Protein AF-R4V7U6-F1 (afdb_monomer_lite)

pLDDT: mean 87.73, std 9.63, range [38.53, 98.19]

Radius of gyration: 45.79 Å; chains: 1; bounding box: 95×52×102 Å

Organism: NCBI:txid1260251

Structure (mmCIF, N/CA/C/O backbone):
data_AF-R4V7U6-F1
#
_entry.id   AF-R4V7U6-F1
#
loop_
_atom_site.group_PDB
_atom_site.id
_atom_site.type_symbol
_atom_site.label_atom_id
_atom_site.label_alt_id
_atom_site.label_comp_id
_atom_site.label_asym_id
_atom_site.label_entity_id
_atom_site.label_seq_id
_atom_site.pdbx_PDB_ins_code
_atom_site.Cartn_x
_atom_site.Cartn_y
_atom_site.Cartn_z
_atom_site.occupancy
_atom_site.B_iso_or_equiv
_atom_site.auth_seq_id
_atom_site.auth_comp_id
_atom_site.auth_asym_id
_atom_site.auth_atom_id
_atom_site.pdbx_PDB_model_num
ATOM 1 N N . MET A 1 1 ? 54.634 -7.581 -26.991 1.00 46.41 1 MET A N 1
ATOM 2 C CA . MET A 1 1 ? 53.873 -6.708 -27.916 1.00 46.41 1 MET A CA 1
ATOM 3 C C . MET A 1 1 ? 53.697 -7.444 -29.233 1.00 46.41 1 MET A C 1
ATOM 5 O O . MET A 1 1 ? 54.697 -7.818 -29.828 1.00 46.41 1 MET A O 1
ATOM 9 N N . GLY A 1 2 ? 52.460 -7.732 -29.643 1.00 55.78 2 GLY A N 1
ATOM 10 C CA . GLY A 1 2 ? 52.192 -8.570 -30.816 1.00 55.78 2 GLY A CA 1
ATOM 11 C C . GLY A 1 2 ? 52.668 -7.940 -32.128 1.00 55.78 2 GLY A C 1
ATOM 12 O O . GLY A 1 2 ? 52.455 -6.754 -32.369 1.00 55.78 2 GLY A O 1
ATOM 13 N N . PHE A 1 3 ? 53.279 -8.756 -32.990 1.00 64.62 3 PHE A N 1
ATOM 14 C CA . PHE A 1 3 ? 53.710 -8.393 -34.347 1.00 64.62 3 PHE A CA 1
ATOM 15 C C . PHE A 1 3 ? 52.548 -7.883 -35.223 1.00 64.62 3 PHE A C 1
ATOM 17 O O . PHE A 1 3 ? 52.747 -7.090 -36.138 1.00 64.62 3 PHE A O 1
ATOM 24 N N . LEU A 1 4 ? 51.312 -8.268 -34.901 1.00 66.19 4 LEU A N 1
ATOM 25 C CA . LEU A 1 4 ? 50.083 -7.795 -35.531 1.00 66.19 4 LEU A CA 1
ATOM 26 C C . LEU A 1 4 ? 49.167 -7.212 -34.452 1.00 66.19 4 LEU A C 1
ATOM 28 O O . LEU A 1 4 ? 49.035 -7.798 -33.380 1.00 66.19 4 LEU A O 1
ATOM 32 N N . LYS A 1 5 ? 48.495 -6.089 -34.739 1.00 75.62 5 LYS A N 1
ATOM 33 C CA . LYS A 1 5 ? 47.536 -5.420 -33.829 1.00 75.62 5 LYS A CA 1
ATOM 34 C C . LYS A 1 5 ? 46.225 -6.199 -33.608 1.00 75.62 5 LYS A C 1
ATOM 36 O O . LYS A 1 5 ? 45.141 -5.620 -33.594 1.00 75.62 5 LYS A O 1
ATOM 41 N N . VAL A 1 6 ? 46.292 -7.518 -33.481 1.00 70.69 6 VAL A N 1
ATOM 42 C CA . VAL A 1 6 ? 45.154 -8.383 -33.153 1.00 70.69 6 VAL A CA 1
ATOM 43 C C . VAL A 1 6 ? 44.785 -8.148 -31.685 1.00 70.69 6 VAL A C 1
ATOM 45 O O . VAL A 1 6 ? 45.658 -8.149 -30.826 1.00 70.69 6 VAL A O 1
ATOM 48 N N . GLY A 1 7 ? 43.512 -7.874 -31.402 1.00 72.56 7 GLY A N 1
ATOM 49 C CA . GLY A 1 7 ? 43.015 -7.531 -30.064 1.00 72.56 7 GLY A CA 1
ATOM 50 C C . GLY A 1 7 ? 42.966 -6.029 -29.748 1.00 72.56 7 GLY A C 1
ATOM 51 O O . GLY A 1 7 ? 42.335 -5.646 -28.767 1.00 72.56 7 GLY A O 1
ATOM 52 N N . ASP A 1 8 ? 43.565 -5.158 -30.573 1.00 79.44 8 ASP A N 1
ATOM 53 C CA . ASP A 1 8 ? 43.492 -3.702 -30.374 1.00 79.44 8 ASP A CA 1
ATOM 54 C C . ASP A 1 8 ? 42.079 -3.175 -30.687 1.00 79.44 8 ASP A C 1
ATOM 56 O O . ASP A 1 8 ? 41.665 -3.072 -31.850 1.00 79.44 8 ASP A O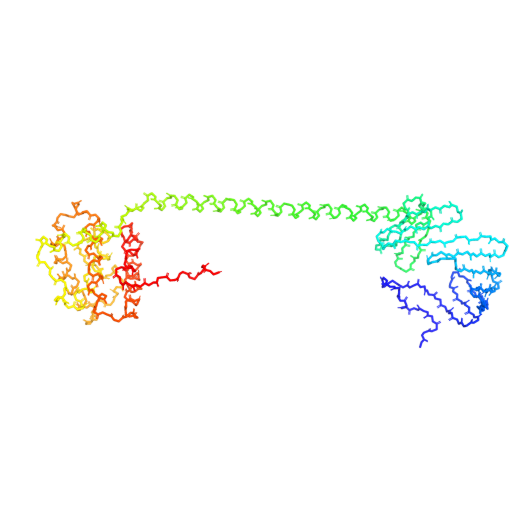 1
ATOM 60 N N . LYS A 1 9 ? 41.324 -2.859 -29.631 1.00 77.94 9 LYS A N 1
ATOM 61 C CA . LYS A 1 9 ? 39.940 -2.377 -29.694 1.00 77.94 9 LYS A CA 1
ATOM 62 C C . LYS A 1 9 ? 39.879 -0.845 -29.768 1.00 77.94 9 LYS A C 1
ATOM 64 O O . LYS A 1 9 ? 40.721 -0.135 -29.220 1.00 77.94 9 LYS A O 1
ATOM 69 N N . ASP A 1 10 ? 38.910 -0.312 -30.509 1.00 76.62 10 ASP A N 1
ATOM 70 C CA . ASP A 1 10 ? 38.567 1.113 -30.496 1.00 76.62 10 ASP A CA 1
ATOM 71 C C . ASP A 1 10 ? 37.854 1.503 -29.201 1.00 76.62 10 ASP A C 1
ATOM 73 O O . ASP A 1 10 ? 37.580 0.660 -28.350 1.00 76.62 10 ASP A O 1
ATOM 77 N N . ALA A 1 11 ? 37.589 2.802 -29.044 1.00 73.25 11 ALA A N 1
ATOM 78 C CA . ALA A 1 11 ? 36.856 3.335 -27.896 1.00 73.25 11 ALA A CA 1
ATOM 79 C C . ALA A 1 11 ? 35.465 2.688 -27.721 1.00 73.25 11 ALA A C 1
ATOM 81 O O . ALA A 1 11 ? 34.872 2.805 -26.659 1.00 73.25 11 ALA A O 1
ATOM 82 N N . ASP A 1 12 ? 34.975 1.981 -28.746 1.00 66.44 12 ASP A N 1
ATOM 83 C CA . ASP A 1 12 ? 33.694 1.279 -28.768 1.00 66.44 12 ASP A CA 1
ATOM 84 C C . ASP A 1 12 ? 33.858 -0.244 -28.602 1.00 66.44 12 ASP A C 1
ATOM 86 O O . ASP A 1 12 ? 32.939 -1.008 -28.899 1.00 66.44 12 ASP A O 1
ATOM 90 N N . GLY A 1 13 ? 35.043 -0.710 -28.193 1.00 70.69 13 GLY A N 1
ATOM 91 C CA . GLY A 1 13 ? 35.328 -2.123 -27.949 1.00 70.69 13 GLY A CA 1
ATOM 92 C C . GLY A 1 13 ? 35.495 -2.975 -29.214 1.00 70.69 13 GLY A C 1
ATOM 93 O O . GLY A 1 13 ? 35.602 -4.199 -29.112 1.00 70.69 13 GLY A O 1
ATOM 94 N N . ARG A 1 14 ? 35.541 -2.376 -30.413 1.00 74.75 14 ARG A N 1
ATOM 95 C CA . ARG A 1 14 ? 35.624 -3.101 -31.694 1.00 74.75 14 ARG A CA 1
ATOM 96 C C . ARG A 1 14 ? 37.067 -3.200 -32.171 1.00 74.75 14 ARG A C 1
ATOM 98 O O . ARG A 1 14 ? 37.792 -2.214 -32.181 1.00 74.75 14 ARG A O 1
ATOM 105 N N . GLN A 1 15 ? 37.466 -4.354 -32.700 1.00 81.88 15 GLN A N 1
ATOM 106 C CA . GLN A 1 15 ? 38.802 -4.570 -33.277 1.00 81.88 15 GLN A CA 1
ATOM 107 C C . GLN A 1 15 ? 39.149 -3.512 -34.342 1.00 81.88 15 GLN A C 1
ATOM 109 O O . GLN A 1 15 ? 38.558 -3.545 -35.419 1.00 81.88 15 GLN A O 1
ATOM 114 N N . LYS A 1 16 ? 40.092 -2.587 -34.104 1.00 74.38 16 LYS A N 1
ATOM 115 C CA . LYS A 1 16 ? 40.401 -1.441 -34.989 1.00 74.38 16 LYS A CA 1
ATOM 116 C C . LYS A 1 16 ? 40.718 -1.885 -36.415 1.00 74.38 16 LYS A C 1
ATOM 118 O O . LYS A 1 16 ? 39.918 -1.628 -37.320 1.00 74.38 16 LYS A O 1
ATOM 123 N N . ARG A 1 17 ? 41.884 -2.514 -36.605 1.00 72.19 17 ARG A N 1
ATOM 124 C CA . ARG A 1 17 ? 42.431 -3.064 -37.861 1.00 72.19 17 ARG A CA 1
ATOM 125 C C . ARG A 1 17 ? 43.496 -4.108 -37.526 1.00 72.19 17 ARG A C 1
ATOM 127 O O . ARG A 1 17 ? 44.184 -3.957 -36.524 1.00 72.19 17 ARG A O 1
ATOM 134 N N . ILE A 1 18 ? 43.653 -5.119 -38.375 1.00 78.00 18 ILE A N 1
ATOM 135 C CA . ILE A 1 18 ? 44.781 -6.056 -38.304 1.00 78.00 18 ILE A CA 1
ATOM 136 C C . ILE A 1 18 ? 45.875 -5.507 -39.225 1.00 78.00 18 ILE A C 1
ATOM 138 O O . ILE A 1 18 ? 45.775 -5.595 -40.449 1.00 78.00 18 ILE A O 1
ATOM 142 N N . GLU A 1 19 ? 46.872 -4.850 -38.639 1.00 79.94 19 GLU A N 1
ATOM 143 C CA . GLU A 1 19 ? 48.018 -4.280 -39.353 1.00 79.94 19 GLU A CA 1
ATOM 144 C C . GLU A 1 19 ? 49.276 -4.315 -38.479 1.00 79.94 19 GLU A C 1
ATOM 146 O O . GLU A 1 19 ? 49.182 -4.315 -37.248 1.00 79.94 19 GLU A O 1
ATOM 151 N N . HIS A 1 20 ? 50.439 -4.297 -39.127 1.00 80.88 20 HIS A N 1
ATOM 152 C CA . HIS A 1 20 ? 51.726 -3.997 -38.513 1.00 80.88 20 HIS A CA 1
ATOM 153 C C . HIS A 1 20 ? 52.112 -2.549 -38.854 1.00 80.88 20 HIS A C 1
ATOM 155 O O . HIS A 1 20 ? 52.060 -2.135 -40.015 1.00 80.88 20 HIS A O 1
ATOM 161 N N . SER A 1 21 ? 52.483 -1.747 -37.854 1.00 76.44 21 SER A N 1
ATOM 162 C CA . SER A 1 21 ? 52.895 -0.351 -38.059 1.00 76.44 21 SER A CA 1
ATOM 163 C C . SER A 1 21 ? 54.101 0.001 -37.189 1.00 76.44 21 SER A C 1
ATOM 165 O O . SER A 1 21 ? 53.960 0.082 -35.969 1.00 76.44 21 SER A O 1
ATOM 167 N N . GLY A 1 22 ? 55.247 0.251 -37.817 1.00 76.00 22 GLY A N 1
ATOM 168 C CA . GLY A 1 22 ? 56.460 0.795 -37.207 1.00 76.00 22 GLY A CA 1
ATOM 169 C C . GLY A 1 22 ? 56.684 2.275 -37.548 1.00 76.00 22 GLY A C 1
ATOM 170 O O . GLY A 1 22 ? 55.841 2.921 -38.174 1.00 76.00 22 GLY A O 1
ATOM 171 N N . ARG A 1 23 ? 57.841 2.821 -37.141 1.00 77.06 23 ARG A N 1
ATOM 172 C CA . ARG A 1 23 ? 58.206 4.240 -37.348 1.00 77.06 23 ARG A CA 1
ATOM 173 C C . ARG A 1 23 ? 58.286 4.621 -38.831 1.00 77.06 23 ARG A C 1
ATOM 175 O O . ARG A 1 23 ? 57.836 5.705 -39.189 1.00 77.06 23 ARG A O 1
ATOM 182 N N . TYR A 1 24 ? 58.798 3.715 -39.667 1.00 80.88 24 TYR A N 1
ATOM 183 C CA . TYR A 1 24 ? 59.002 3.951 -41.100 1.00 80.88 24 TYR A CA 1
ATOM 184 C C . TYR A 1 24 ? 58.322 2.934 -42.015 1.00 80.88 24 TYR A C 1
ATOM 186 O O . TYR A 1 24 ? 58.296 3.145 -43.220 1.00 80.88 24 TYR A O 1
ATOM 194 N N . LEU A 1 25 ? 57.741 1.862 -41.466 1.00 81.94 25 LEU A N 1
ATOM 195 C CA . LEU A 1 25 ? 57.144 0.768 -42.231 1.00 81.94 25 LEU A CA 1
ATOM 196 C C . LEU A 1 25 ? 55.708 0.518 -41.776 1.00 81.94 25 LEU A C 1
ATOM 198 O O . LEU A 1 25 ? 55.423 0.431 -40.583 1.00 81.94 25 LEU A O 1
ATOM 202 N N . ARG A 1 26 ? 54.794 0.367 -42.730 1.00 81.94 26 ARG A N 1
ATOM 203 C CA . ARG A 1 26 ? 53.425 -0.085 -42.477 1.00 81.94 26 ARG A CA 1
ATOM 204 C C . ARG A 1 26 ? 53.105 -1.245 -43.399 1.00 81.94 26 ARG A C 1
ATOM 206 O O . ARG A 1 26 ? 53.212 -1.087 -44.610 1.00 81.94 26 ARG A O 1
ATOM 213 N N . ALA A 1 27 ? 52.649 -2.350 -42.824 1.00 80.81 27 ALA A N 1
ATOM 214 C CA . ALA A 1 27 ? 52.179 -3.520 -43.550 1.00 80.81 27 ALA A CA 1
ATOM 215 C C . ALA A 1 27 ? 50.737 -3.847 -43.138 1.00 80.81 27 ALA A C 1
ATOM 217 O O . ALA A 1 27 ? 50.414 -3.927 -41.951 1.00 80.81 27 ALA A O 1
ATOM 218 N N . SER A 1 28 ? 49.838 -4.009 -44.108 1.00 76.00 28 SER A N 1
ATOM 219 C CA . SER A 1 28 ? 48.439 -4.361 -43.836 1.00 76.00 28 SER A CA 1
ATOM 220 C C . SER A 1 28 ? 47.851 -5.231 -44.940 1.00 76.00 28 SER A C 1
ATOM 222 O O . SER A 1 28 ? 48.181 -5.053 -46.109 1.00 76.00 28 SER A O 1
ATOM 224 N N . ARG A 1 29 ? 46.906 -6.110 -44.580 1.00 72.38 29 ARG A N 1
ATOM 225 C CA . ARG A 1 29 ? 46.239 -7.029 -45.521 1.00 72.38 29 ARG A CA 1
ATOM 226 C C . ARG A 1 29 ? 45.586 -6.317 -46.712 1.00 72.38 29 ARG A C 1
ATOM 228 O O . ARG A 1 29 ? 45.569 -6.855 -47.806 1.00 72.38 29 ARG A O 1
ATOM 235 N N . THR A 1 30 ? 45.037 -5.120 -46.504 1.00 70.19 30 THR A N 1
ATOM 236 C CA . THR A 1 30 ? 44.328 -4.366 -47.554 1.00 70.19 30 THR A CA 1
ATOM 237 C C . THR A 1 30 ? 45.177 -3.298 -48.241 1.00 70.19 30 THR A C 1
ATOM 239 O O . THR A 1 30 ? 44.752 -2.770 -49.258 1.00 70.19 30 THR A O 1
ATOM 242 N N . GLY A 1 31 ? 46.310 -2.896 -47.657 1.00 65.62 31 GLY A N 1
ATOM 243 C CA . GLY A 1 31 ? 47.114 -1.756 -48.126 1.00 65.62 31 GLY A CA 1
ATOM 244 C C . GLY A 1 31 ? 48.546 -2.100 -48.536 1.00 65.62 31 GLY A C 1
ATOM 245 O O . GLY A 1 31 ? 49.290 -1.190 -48.893 1.00 65.62 31 GLY A O 1
ATOM 246 N N . GLY A 1 32 ? 48.938 -3.375 -48.455 1.00 78.94 32 GLY A N 1
ATOM 247 C CA . GLY A 1 32 ? 50.292 -3.834 -48.763 1.00 78.94 32 GLY A CA 1
ATOM 248 C C . GLY A 1 32 ? 51.340 -3.324 -47.772 1.00 78.94 32 GLY A C 1
ATOM 249 O O . GLY A 1 32 ? 51.011 -2.938 -46.643 1.00 78.94 32 GLY A O 1
ATOM 250 N N . VAL A 1 33 ? 52.602 -3.340 -48.207 1.00 82.69 33 VAL A N 1
ATOM 251 C CA . VAL A 1 33 ? 53.757 -2.783 -47.489 1.00 82.69 33 VAL A CA 1
ATOM 252 C C . VAL A 1 33 ? 54.049 -1.385 -48.041 1.00 82.69 33 VAL A C 1
ATOM 254 O O . VAL A 1 33 ? 54.043 -1.175 -49.252 1.00 82.69 33 VAL A O 1
ATOM 257 N N . SER A 1 34 ? 54.264 -0.408 -47.162 1.00 83.38 34 SER A N 1
ATOM 258 C CA . SER A 1 34 ? 54.615 0.965 -47.545 1.00 83.38 34 SER A CA 1
ATOM 259 C C . SER A 1 34 ? 55.623 1.564 -46.576 1.00 83.38 34 SER A C 1
ATOM 261 O O . SER A 1 34 ? 55.540 1.315 -45.366 1.00 83.38 34 SER A O 1
ATOM 263 N N . LEU A 1 35 ? 56.528 2.393 -47.101 1.00 84.94 35 LEU A N 1
ATOM 264 C CA . LEU A 1 35 ? 57.406 3.213 -46.277 1.00 84.94 35 LEU A CA 1
ATOM 265 C C . LEU A 1 35 ? 56.765 4.579 -46.028 1.00 84.94 35 LEU A C 1
ATOM 267 O O . LEU A 1 35 ? 56.075 5.131 -46.891 1.00 84.94 35 LEU A O 1
ATOM 271 N N . ARG A 1 36 ? 56.958 5.119 -44.823 1.00 83.62 36 ARG A N 1
ATOM 272 C CA . ARG A 1 36 ? 56.385 6.399 -44.401 1.00 83.62 36 ARG A CA 1
ATOM 273 C C . ARG A 1 36 ? 57.402 7.226 -43.629 1.00 83.62 36 ARG A C 1
ATOM 275 O O . ARG A 1 36 ? 57.936 6.758 -42.635 1.00 83.62 36 ARG A O 1
ATOM 282 N N . ALA A 1 37 ? 57.551 8.490 -44.002 1.00 85.06 37 ALA A N 1
ATOM 283 C CA . ALA A 1 37 ? 58.235 9.499 -43.202 1.00 85.06 37 ALA A CA 1
ATOM 284 C C . ALA A 1 37 ? 57.247 10.611 -42.832 1.00 85.06 37 ALA A C 1
ATOM 286 O O . ALA A 1 37 ? 56.391 10.993 -43.634 1.00 85.06 37 ALA A O 1
ATOM 287 N N . GLN A 1 38 ? 57.326 11.116 -41.603 1.00 85.12 38 GLN A N 1
ATOM 288 C CA . GLN A 1 38 ? 56.501 12.229 -41.141 1.00 85.12 38 GLN A CA 1
ATOM 289 C C . GLN A 1 38 ? 57.360 13.210 -40.348 1.00 85.12 38 GLN A C 1
ATOM 291 O O . GLN A 1 38 ? 58.107 12.794 -39.467 1.00 85.12 38 GLN A O 1
ATOM 296 N N . THR A 1 39 ? 57.234 14.498 -40.651 1.00 85.88 39 THR A N 1
ATOM 297 C CA . THR A 1 39 ? 57.861 15.584 -39.895 1.00 85.88 39 THR A CA 1
ATOM 298 C C . THR A 1 39 ? 56.835 16.675 -39.606 1.00 85.88 39 THR A C 1
ATOM 300 O O . THR A 1 39 ? 55.858 16.850 -40.343 1.00 85.88 39 THR A O 1
ATOM 303 N N . ARG A 1 40 ? 57.022 17.383 -38.495 1.00 85.81 40 ARG A N 1
ATOM 304 C CA . ARG A 1 40 ? 56.146 18.465 -38.052 1.00 85.81 40 ARG A CA 1
ATOM 305 C C . ARG A 1 40 ? 57.000 19.691 -37.771 1.00 85.81 40 ARG A C 1
ATOM 307 O O . ARG A 1 40 ? 57.858 19.637 -36.901 1.00 85.81 40 ARG A O 1
ATOM 314 N N . ALA A 1 41 ? 56.726 20.785 -38.474 1.00 81.56 41 ALA A N 1
ATOM 315 C CA . ALA A 1 41 ? 57.439 22.050 -38.330 1.00 81.56 41 ALA A CA 1
ATOM 316 C C . ALA A 1 41 ? 56.438 23.211 -38.368 1.00 81.56 41 ALA A C 1
ATOM 318 O O . ALA A 1 41 ? 55.533 23.209 -39.200 1.00 81.56 41 ALA A O 1
ATOM 319 N N . ALA A 1 42 ? 56.567 24.171 -37.444 1.00 79.00 42 ALA A N 1
ATOM 320 C CA . ALA A 1 42 ? 55.784 25.416 -37.416 1.00 79.00 42 ALA A CA 1
ATOM 321 C C . ALA A 1 42 ? 54.257 25.240 -37.624 1.00 79.00 42 ALA A C 1
ATOM 323 O O . ALA A 1 42 ? 53.623 25.946 -38.399 1.00 79.00 42 ALA A O 1
ATOM 324 N N . GLY A 1 43 ? 53.643 24.242 -36.971 1.00 78.62 43 GLY A N 1
ATOM 325 C CA . GLY A 1 43 ? 52.197 23.973 -37.090 1.00 78.62 43 GLY A CA 1
ATOM 326 C C . GLY A 1 43 ? 51.764 23.221 -38.360 1.00 78.62 43 GLY A C 1
ATOM 327 O O . GLY A 1 43 ? 50.614 22.781 -38.446 1.00 78.62 43 GLY A O 1
ATOM 328 N N . ILE A 1 44 ? 52.687 22.977 -39.291 1.00 85.06 44 ILE A N 1
ATOM 329 C CA . ILE A 1 44 ? 52.480 22.235 -40.535 1.00 85.06 44 ILE A CA 1
ATOM 330 C C . ILE A 1 44 ? 53.015 20.805 -40.374 1.00 85.06 44 ILE A C 1
ATOM 332 O O . ILE A 1 44 ? 54.110 20.569 -39.865 1.00 85.06 44 ILE A O 1
ATOM 336 N N . ASN A 1 45 ? 52.226 19.821 -40.807 1.00 89.25 45 ASN A N 1
ATOM 337 C CA . ASN A 1 45 ? 52.627 18.417 -40.853 1.00 89.25 45 ASN A CA 1
ATOM 338 C C . ASN A 1 45 ? 52.919 18.016 -42.298 1.00 89.25 45 ASN A C 1
ATOM 340 O O . ASN A 1 45 ? 52.018 18.083 -43.141 1.00 89.25 45 ASN A O 1
ATOM 344 N N . LEU A 1 46 ? 54.136 17.544 -42.549 1.00 87.81 46 LEU A N 1
ATOM 345 C CA . LEU A 1 46 ? 54.573 16.990 -43.823 1.00 87.81 46 LEU A CA 1
ATOM 346 C C . LEU A 1 46 ? 54.686 15.469 -43.685 1.00 87.81 46 LEU A C 1
ATOM 348 O O . LEU A 1 46 ? 55.339 14.951 -42.782 1.00 87.81 46 LEU A O 1
ATOM 352 N N . THR A 1 47 ? 54.007 14.728 -44.552 1.00 85.81 47 THR A N 1
ATOM 353 C CA . THR A 1 47 ? 54.065 13.263 -44.596 1.00 85.81 47 THR A CA 1
ATOM 354 C C . THR A 1 47 ? 54.405 12.812 -46.005 1.00 85.81 47 THR A C 1
ATOM 356 O O . THR A 1 47 ? 53.695 13.176 -46.936 1.00 85.81 47 THR A O 1
ATOM 359 N N . GLY A 1 48 ? 55.433 11.981 -46.147 1.00 87.12 48 GLY A N 1
ATOM 360 C CA . GLY A 1 48 ? 55.748 11.251 -47.373 1.00 87.12 48 GLY A CA 1
ATOM 361 C C . GLY A 1 48 ? 55.428 9.767 -47.207 1.00 87.12 48 GLY A C 1
ATOM 362 O O . GLY A 1 48 ? 55.704 9.181 -46.158 1.00 87.12 48 GLY A O 1
ATOM 363 N N . ASN A 1 49 ? 54.815 9.156 -48.216 1.00 86.38 49 ASN A N 1
ATOM 364 C CA . ASN A 1 49 ? 54.563 7.719 -48.268 1.00 86.38 49 ASN A CA 1
ATOM 365 C C . ASN A 1 49 ? 54.815 7.189 -49.685 1.00 86.38 49 ASN A C 1
ATOM 367 O O . ASN A 1 49 ? 54.370 7.810 -50.647 1.00 86.38 49 ASN A O 1
ATOM 371 N N . THR A 1 50 ? 55.460 6.028 -49.810 1.00 82.00 50 THR A N 1
ATOM 372 C CA . THR A 1 50 ? 55.818 5.437 -51.116 1.00 82.00 50 THR A CA 1
ATOM 373 C C . THR A 1 50 ? 54.613 5.110 -52.000 1.00 82.00 50 THR A C 1
ATOM 375 O O . THR A 1 50 ? 54.710 5.208 -53.214 1.00 82.00 50 THR A O 1
ATOM 378 N N . ASN A 1 51 ? 53.459 4.787 -51.411 1.00 82.44 51 ASN A N 1
ATOM 379 C CA . ASN A 1 51 ? 52.256 4.373 -52.145 1.00 82.44 51 ASN A CA 1
ATOM 380 C C . ASN A 1 51 ? 51.240 5.516 -52.308 1.00 82.44 51 ASN A C 1
ATOM 382 O O . ASN A 1 51 ? 50.311 5.424 -53.107 1.00 82.44 51 ASN A O 1
ATOM 386 N N . HIS A 1 52 ? 51.353 6.578 -51.507 1.00 78.19 52 HIS A N 1
ATOM 387 C CA . HIS A 1 52 ? 50.350 7.648 -51.442 1.00 78.19 52 HIS A CA 1
ATOM 388 C C . HIS A 1 52 ? 50.911 9.058 -51.667 1.00 78.19 52 HIS A C 1
ATOM 390 O O . HIS A 1 52 ? 50.130 10.014 -51.665 1.00 78.19 52 HIS A O 1
ATOM 396 N N . GLY A 1 53 ? 52.221 9.192 -51.877 1.00 85.88 53 GLY A N 1
ATOM 397 C CA . GLY A 1 53 ? 52.910 10.444 -52.181 1.00 85.88 53 GLY A CA 1
ATOM 398 C C . GLY A 1 53 ? 53.078 11.376 -50.978 1.00 85.88 53 GLY A C 1
ATOM 399 O O . GLY A 1 53 ? 53.198 10.931 -49.832 1.00 85.88 53 GLY A O 1
ATOM 400 N N . VAL A 1 54 ? 53.108 12.683 -51.247 1.00 88.81 54 VAL A N 1
ATOM 401 C CA . VAL A 1 54 ? 53.409 13.739 -50.272 1.00 88.81 54 VAL A CA 1
ATOM 402 C C . VAL A 1 54 ? 52.133 14.465 -49.848 1.00 88.81 54 VAL A C 1
ATOM 404 O O . VAL A 1 54 ? 51.295 14.857 -50.664 1.00 88.81 54 VAL A O 1
ATOM 407 N N . ARG A 1 55 ? 51.985 14.674 -48.539 1.00 90.31 55 ARG A N 1
ATOM 408 C CA . ARG A 1 55 ? 50.886 15.420 -47.929 1.00 90.31 55 ARG A CA 1
ATOM 409 C C . ARG A 1 55 ? 51.409 16.496 -46.990 1.00 90.31 55 ARG A C 1
ATOM 411 O O . ARG A 1 55 ? 52.068 16.185 -46.004 1.00 90.31 55 ARG A O 1
ATOM 418 N N . VAL A 1 56 ? 51.000 17.731 -47.246 1.00 90.38 56 VAL A N 1
ATOM 419 C CA . VAL A 1 56 ? 51.186 18.894 -46.374 1.00 90.38 56 VAL A CA 1
ATOM 420 C C . VAL A 1 56 ? 49.856 19.190 -45.694 1.00 90.38 56 VAL A C 1
ATOM 422 O O . VAL A 1 56 ? 48.816 19.191 -46.351 1.00 90.38 56 VAL A O 1
ATOM 425 N N . SER A 1 57 ? 49.827 19.405 -44.380 1.00 91.19 57 SER A N 1
ATOM 426 C CA . SER A 1 57 ? 48.569 19.702 -43.689 1.00 91.19 57 SER A CA 1
ATOM 427 C C . SER A 1 57 ? 48.719 20.602 -42.472 1.00 91.19 57 SER A C 1
ATOM 429 O O . SER A 1 57 ? 49.619 20.404 -41.661 1.00 91.19 57 SER A O 1
ATOM 431 N N . THR A 1 58 ? 47.781 21.532 -42.309 1.00 91.44 58 THR A N 1
ATOM 432 C CA . THR A 1 58 ? 47.709 22.474 -41.187 1.00 91.44 58 THR A CA 1
ATOM 433 C C . THR A 1 58 ? 46.317 22.463 -40.552 1.00 91.44 58 THR A C 1
ATOM 435 O O . THR A 1 58 ? 45.311 22.158 -41.204 1.00 91.44 58 THR A O 1
ATOM 438 N N . ARG A 1 59 ? 46.246 22.743 -39.252 1.00 89.81 59 ARG A N 1
ATOM 439 C CA . ARG A 1 59 ? 44.983 22.853 -38.513 1.00 89.81 59 ARG A CA 1
ATOM 440 C C . ARG A 1 59 ? 44.577 24.326 -38.486 1.00 89.81 59 ARG A C 1
ATOM 442 O O . ARG A 1 59 ? 45.280 25.115 -37.875 1.00 89.81 59 ARG A O 1
ATOM 449 N N . LEU A 1 60 ? 43.450 24.669 -39.114 1.00 86.50 60 LEU A N 1
ATOM 450 C CA . LEU A 1 60 ? 42.935 26.047 -39.125 1.00 86.50 60 LEU A CA 1
ATOM 451 C C . LEU A 1 60 ? 42.141 26.385 -37.860 1.00 86.50 60 LEU A C 1
ATOM 453 O O . LEU A 1 60 ? 42.208 27.499 -37.365 1.00 86.50 60 LEU A O 1
ATOM 457 N N . ALA A 1 61 ? 41.386 25.420 -37.333 1.00 85.88 61 ALA A N 1
ATOM 458 C CA . ALA A 1 61 ? 40.575 25.590 -36.131 1.00 85.88 61 ALA A CA 1
ATOM 459 C C . ALA A 1 61 ? 40.410 24.251 -35.401 1.00 85.88 61 ALA A C 1
ATOM 461 O O . ALA A 1 61 ? 40.771 23.184 -35.920 1.00 85.88 61 ALA A O 1
ATOM 462 N N . LYS A 1 62 ? 39.830 24.272 -34.194 1.00 83.81 62 LYS A N 1
ATOM 463 C CA . LYS A 1 62 ? 39.488 23.042 -33.468 1.00 83.81 62 LYS A CA 1
ATOM 464 C C . LYS A 1 62 ? 38.588 22.175 -34.354 1.00 83.81 62 LYS A C 1
ATOM 466 O O . LYS A 1 62 ? 37.550 22.614 -34.836 1.00 83.81 62 LYS A O 1
ATOM 471 N N . ASN A 1 63 ? 39.032 20.943 -34.591 1.00 87.75 63 ASN A N 1
ATOM 472 C CA . ASN A 1 63 ? 38.383 19.958 -35.455 1.00 87.75 63 ASN A CA 1
ATOM 473 C C . ASN A 1 63 ? 38.257 20.310 -36.948 1.00 87.75 63 ASN A C 1
ATOM 475 O O . ASN A 1 63 ? 37.570 19.564 -37.642 1.00 87.75 63 ASN A O 1
ATOM 479 N N . THR A 1 64 ? 38.955 21.338 -37.457 1.00 90.94 64 THR A N 1
ATOM 480 C CA . THR A 1 64 ? 39.055 21.629 -38.900 1.00 90.94 64 THR A CA 1
ATOM 481 C C . THR A 1 64 ? 40.501 21.678 -39.379 1.00 90.94 64 THR A C 1
ATOM 483 O O . THR A 1 64 ? 41.366 22.342 -38.808 1.00 90.94 64 THR A O 1
ATOM 486 N N . GLN A 1 65 ? 40.762 20.943 -40.457 1.00 92.12 65 GLN A N 1
ATOM 487 C CA . GLN A 1 65 ? 42.070 20.778 -41.069 1.00 92.12 65 GLN A CA 1
ATOM 488 C C . GLN A 1 65 ? 42.000 21.096 -42.558 1.00 92.12 65 GLN A C 1
ATOM 490 O O . GLN A 1 65 ? 41.075 20.671 -43.258 1.00 92.12 65 GLN A O 1
ATOM 495 N N . VAL A 1 66 ? 43.044 21.763 -43.037 1.00 92.38 66 VAL A N 1
ATOM 496 C CA . VAL A 1 66 ? 43.323 21.945 -44.456 1.00 92.38 66 VAL A CA 1
ATOM 497 C C . VAL A 1 66 ? 44.595 21.192 -44.815 1.00 92.38 66 VAL A C 1
ATOM 499 O O . VAL A 1 66 ? 45.554 21.139 -44.044 1.00 92.38 66 VAL A O 1
ATOM 502 N N . ALA A 1 67 ? 44.590 20.538 -45.968 1.00 91.31 67 ALA A N 1
ATOM 503 C CA . ALA A 1 67 ? 45.737 19.807 -46.470 1.00 91.31 67 ALA A CA 1
ATOM 504 C C . ALA A 1 67 ? 45.856 19.922 -47.987 1.00 91.31 67 ALA A C 1
ATOM 506 O O . ALA A 1 67 ? 44.855 20.024 -48.687 1.00 91.31 67 ALA A O 1
ATOM 507 N N . PHE A 1 68 ? 47.082 19.808 -48.475 1.00 92.00 68 PHE A N 1
ATOM 508 C CA . PHE A 1 68 ? 47.394 19.529 -49.866 1.00 92.00 68 PHE A CA 1
ATOM 509 C C . PHE A 1 68 ? 48.036 18.149 -49.943 1.00 92.00 68 PHE A C 1
ATOM 511 O O . PHE A 1 68 ? 49.010 17.873 -49.246 1.00 92.00 68 PHE A O 1
ATOM 518 N N . GLN A 1 69 ? 47.466 17.254 -50.743 1.00 89.62 69 GLN A N 1
ATOM 519 C CA . GLN A 1 69 ? 47.997 15.908 -50.958 1.00 89.62 69 GLN A CA 1
ATOM 520 C C . GLN A 1 69 ? 48.196 15.698 -52.455 1.00 89.62 69 GLN A C 1
ATOM 522 O O . GLN A 1 69 ? 47.212 15.737 -53.190 1.00 89.62 69 GLN A O 1
ATOM 527 N N . ASN A 1 70 ? 49.442 15.500 -52.893 1.00 88.69 70 ASN A N 1
ATOM 528 C CA . ASN A 1 70 ? 49.816 15.374 -54.310 1.00 88.69 70 ASN A CA 1
ATOM 529 C C . ASN A 1 70 ? 49.156 16.458 -55.191 1.00 88.69 70 ASN A C 1
ATOM 531 O O . ASN A 1 70 ? 48.461 16.149 -56.153 1.00 88.69 70 ASN A O 1
ATOM 535 N N . GLY A 1 71 ? 49.258 17.729 -54.784 1.00 83.88 71 GLY A N 1
ATOM 536 C CA . GLY A 1 71 ? 48.648 18.868 -55.490 1.00 83.88 71 GLY A CA 1
ATOM 537 C C . GLY A 1 71 ? 47.143 19.080 -55.252 1.00 83.88 71 GLY A C 1
ATOM 538 O O . GLY A 1 71 ? 46.615 20.142 -55.569 1.00 83.88 71 GLY A O 1
ATOM 539 N N . ARG A 1 72 ? 46.422 18.138 -54.627 1.00 89.44 72 ARG A N 1
ATOM 540 C CA . ARG A 1 72 ? 44.978 18.274 -54.367 1.00 89.44 72 ARG A CA 1
ATOM 541 C C . ARG A 1 72 ? 44.680 18.953 -53.030 1.00 89.44 72 ARG A C 1
ATOM 543 O O . ARG A 1 72 ? 45.045 18.433 -51.977 1.00 89.44 72 ARG A O 1
ATOM 550 N N . PHE A 1 73 ? 43.892 20.031 -53.069 1.00 92.12 73 PHE A N 1
ATOM 551 C CA . PHE A 1 73 ? 43.329 20.681 -51.878 1.00 92.12 73 PHE A CA 1
ATOM 552 C C . PHE A 1 73 ? 42.274 19.812 -51.170 1.00 92.12 73 PHE A C 1
ATOM 554 O O . PHE A 1 73 ? 41.326 19.313 -51.791 1.00 92.12 73 PHE A O 1
ATOM 561 N N . VAL A 1 74 ? 42.402 19.683 -49.850 1.00 90.50 74 VAL A N 1
ATOM 562 C CA . VAL A 1 74 ? 41.532 18.904 -48.965 1.00 90.50 74 VAL A CA 1
ATOM 563 C C . VAL A 1 74 ? 41.137 19.745 -47.752 1.00 90.50 74 VAL A C 1
ATOM 565 O O . VAL A 1 74 ? 41.969 20.041 -46.901 1.00 90.50 74 VAL A O 1
ATOM 568 N N . LEU A 1 75 ? 39.842 20.040 -47.625 1.00 92.56 75 LEU A N 1
ATOM 569 C CA . LEU A 1 75 ? 39.230 20.598 -46.416 1.00 92.56 75 LEU A CA 1
ATOM 570 C C . LEU A 1 75 ? 38.467 19.496 -45.674 1.00 92.56 75 LEU A C 1
ATOM 572 O O . LEU A 1 75 ? 37.691 18.758 -46.295 1.00 92.56 75 LEU A O 1
ATOM 576 N N . ARG A 1 76 ? 38.673 19.380 -44.358 1.00 90.94 76 ARG A N 1
ATOM 577 C CA . ARG A 1 76 ? 37.966 18.421 -43.498 1.00 90.94 76 ARG A CA 1
ATOM 578 C C . ARG A 1 76 ? 37.657 19.032 -42.135 1.00 90.94 76 ARG A C 1
ATOM 580 O O . ARG A 1 76 ? 38.581 19.454 -41.451 1.00 90.94 76 ARG A O 1
ATOM 587 N N . GLY A 1 77 ? 36.397 18.960 -41.715 1.00 91.50 77 GLY A N 1
ATOM 588 C CA . GLY A 1 77 ? 35.972 19.289 -40.354 1.00 91.50 77 GLY A CA 1
ATOM 589 C C . GLY A 1 77 ? 35.035 18.237 -39.760 1.00 91.50 77 GLY A C 1
ATOM 590 O O . GLY A 1 77 ? 34.320 17.569 -40.511 1.00 91.50 77 GLY A O 1
ATOM 591 N N . ARG A 1 78 ? 35.044 18.045 -38.434 1.00 89.88 78 ARG A N 1
ATOM 592 C CA . ARG A 1 78 ? 34.127 17.113 -37.747 1.00 89.88 78 ARG A CA 1
ATOM 593 C C . ARG A 1 78 ? 33.661 17.664 -36.400 1.00 89.88 78 ARG A C 1
ATOM 595 O O . ARG A 1 78 ? 34.465 17.828 -35.492 1.00 89.88 78 ARG A O 1
ATOM 602 N N . TYR A 1 79 ? 32.362 17.881 -36.264 1.00 90.38 79 TYR A N 1
ATOM 603 C CA . TYR A 1 79 ? 31.740 18.555 -35.127 1.00 90.38 79 TYR A CA 1
ATOM 604 C C . TYR A 1 79 ? 30.564 17.737 -34.581 1.00 90.38 79 TYR A C 1
ATOM 606 O O . TYR A 1 79 ? 30.033 16.883 -35.291 1.00 90.38 79 TYR A O 1
ATOM 614 N N . GLY A 1 80 ? 30.149 18.004 -33.342 1.00 86.81 80 GLY A N 1
ATOM 615 C CA . GLY A 1 80 ? 28.969 17.386 -32.725 1.00 86.81 80 GLY A CA 1
ATOM 616 C C . GLY A 1 80 ? 29.247 16.154 -31.857 1.00 86.81 80 GLY A C 1
ATOM 617 O O . GLY A 1 80 ? 30.381 15.674 -31.757 1.00 86.81 80 GLY A O 1
ATOM 618 N N . SER A 1 81 ? 28.183 15.678 -31.210 1.00 82.56 81 SER A N 1
ATOM 619 C CA . SER A 1 81 ? 28.174 14.542 -30.283 1.00 82.56 81 SER A CA 1
ATOM 620 C C . SER A 1 81 ? 28.114 13.199 -31.021 1.00 82.56 81 SER A C 1
ATOM 622 O O . SER A 1 81 ? 27.996 13.135 -32.245 1.00 82.56 81 SER A O 1
ATOM 624 N N . ASP A 1 82 ? 28.217 12.085 -30.296 1.00 75.12 82 ASP A N 1
ATOM 625 C CA . ASP A 1 82 ? 28.175 10.754 -30.913 1.00 75.12 82 ASP A CA 1
ATOM 626 C C . ASP A 1 82 ? 26.814 10.396 -31.538 1.00 75.12 82 ASP A C 1
ATOM 628 O O . ASP A 1 82 ? 26.787 9.632 -32.507 1.00 75.12 82 ASP A O 1
ATOM 632 N N . ALA A 1 83 ? 25.717 11.000 -31.067 1.00 81.00 83 ALA A N 1
ATOM 633 C CA . ALA A 1 83 ? 24.377 10.807 -31.624 1.00 81.00 83 ALA A CA 1
ATOM 634 C C . ALA A 1 83 ? 24.215 11.454 -33.014 1.00 81.00 83 ALA A C 1
ATOM 636 O O . ALA A 1 83 ? 23.610 10.862 -33.913 1.00 81.00 83 ALA A O 1
ATOM 637 N N . ALA A 1 84 ? 24.809 12.634 -33.224 1.00 86.56 84 ALA A N 1
ATOM 638 C CA . ALA A 1 84 ? 24.775 13.349 -34.496 1.00 86.56 84 ALA A CA 1
ATOM 639 C C . ALA A 1 84 ? 26.074 14.137 -34.727 1.00 86.56 84 ALA A C 1
ATOM 641 O O . ALA A 1 84 ? 26.373 15.118 -34.044 1.00 86.56 84 ALA A O 1
ATOM 642 N N . LYS A 1 85 ? 26.840 13.719 -35.740 1.00 89.75 85 LYS A N 1
ATOM 643 C CA . LYS A 1 85 ? 28.088 14.367 -36.161 1.00 89.75 85 LYS A CA 1
ATOM 644 C C . LYS A 1 85 ? 27.913 15.120 -37.463 1.00 89.75 85 LYS A C 1
ATOM 646 O O . LYS A 1 85 ? 27.475 14.555 -38.464 1.00 89.75 85 LYS A O 1
ATOM 651 N N . ILE A 1 86 ? 28.374 16.361 -37.467 1.00 91.25 86 ILE A N 1
ATOM 652 C CA . ILE A 1 86 ? 28.434 17.238 -38.627 1.00 91.25 86 ILE A CA 1
ATOM 653 C C . ILE A 1 86 ? 29.833 17.124 -39.237 1.00 91.25 86 ILE A C 1
ATOM 655 O O . ILE A 1 86 ? 30.841 17.408 -38.593 1.00 91.25 86 ILE A O 1
ATOM 659 N N . ASN A 1 87 ? 29.911 16.682 -40.487 1.00 90.62 87 ASN A N 1
ATOM 660 C CA . ASN A 1 87 ? 31.157 16.492 -41.220 1.00 90.62 87 ASN A CA 1
ATOM 661 C C . ASN A 1 87 ? 31.254 17.533 -42.337 1.00 90.62 87 ASN A C 1
ATOM 663 O O . ASN A 1 87 ? 30.467 17.500 -43.285 1.00 90.62 87 ASN A O 1
ATOM 667 N N . LEU A 1 88 ? 32.248 18.410 -42.248 1.00 91.00 88 LEU A N 1
ATOM 668 C CA . LEU A 1 88 ? 32.575 19.415 -43.254 1.00 91.00 88 LEU A CA 1
ATOM 669 C C . LEU A 1 88 ? 33.605 18.855 -44.244 1.00 91.00 88 LEU A C 1
ATOM 671 O O . LEU A 1 88 ? 34.577 18.200 -43.857 1.00 91.00 88 LEU A O 1
ATOM 675 N N . SER A 1 89 ? 33.403 19.120 -45.532 1.00 88.50 89 SER A N 1
ATOM 676 C CA . SER A 1 89 ? 34.311 18.735 -46.614 1.00 88.50 89 SER A CA 1
ATOM 677 C C . SER A 1 89 ? 34.395 19.829 -47.680 1.00 88.50 89 SER A C 1
ATOM 679 O O . SER A 1 89 ? 33.538 20.705 -47.712 1.00 88.50 89 SER A O 1
ATOM 681 N N . LYS A 1 90 ? 35.367 19.742 -48.605 1.00 86.62 90 LYS A N 1
ATOM 682 C CA . LYS A 1 90 ? 35.474 20.656 -49.770 1.00 86.62 90 LYS A CA 1
ATOM 683 C C . LYS A 1 90 ? 34.141 20.826 -50.523 1.00 86.62 90 LYS A C 1
ATOM 685 O O . LYS A 1 90 ? 33.856 21.891 -51.037 1.00 86.62 90 LYS A O 1
ATOM 690 N N . THR A 1 91 ? 33.334 19.767 -50.575 1.00 84.25 91 THR A N 1
ATOM 691 C CA . THR A 1 91 ? 32.053 19.706 -51.300 1.00 84.25 91 THR A CA 1
ATOM 692 C C . THR A 1 91 ? 30.831 20.003 -50.416 1.00 84.25 91 THR A C 1
ATOM 694 O O . THR A 1 91 ? 29.741 19.535 -50.728 1.00 84.25 91 THR A O 1
ATOM 697 N N . GLY A 1 92 ? 31.015 20.618 -49.245 1.00 89.00 92 GLY A N 1
ATOM 698 C CA . GLY A 1 92 ? 29.933 20.942 -48.309 1.00 89.00 92 GLY A CA 1
ATOM 699 C C . GLY A 1 92 ? 29.852 20.052 -47.064 1.00 89.00 92 GLY A C 1
ATOM 700 O O . GLY A 1 92 ? 30.767 19.270 -46.759 1.00 89.00 92 GLY A O 1
ATOM 701 N N . VAL A 1 93 ? 28.739 20.200 -46.342 1.00 90.31 93 VAL A N 1
ATOM 702 C CA . VAL A 1 93 ? 28.476 19.646 -45.004 1.00 90.31 93 VAL A CA 1
ATOM 703 C C . VAL A 1 93 ? 27.570 18.411 -45.083 1.00 90.31 93 VAL A C 1
ATOM 705 O O . VAL A 1 93 ? 26.693 18.326 -45.934 1.00 90.31 93 VAL A O 1
ATOM 708 N N . THR A 1 94 ? 27.791 17.419 -44.214 1.00 90.62 94 THR A N 1
ATOM 709 C CA . THR A 1 94 ? 26.937 16.222 -44.102 1.00 90.62 94 THR A CA 1
ATOM 710 C C . THR A 1 94 ? 26.721 15.813 -42.652 1.00 90.62 94 THR A C 1
ATOM 712 O O . THR A 1 94 ? 27.646 15.921 -41.848 1.00 90.62 94 THR A O 1
ATOM 715 N N . VAL A 1 95 ? 25.550 15.268 -42.334 1.00 91.56 95 VAL A N 1
ATOM 716 C CA . VAL A 1 95 ? 25.218 14.783 -40.990 1.00 91.56 95 VAL A CA 1
ATOM 717 C C . VAL A 1 95 ? 25.281 13.260 -40.957 1.00 91.56 95 VAL A C 1
ATOM 719 O O . VAL A 1 95 ? 24.821 12.581 -41.875 1.00 91.56 95 VAL A O 1
ATOM 722 N N . SER A 1 96 ? 25.877 12.711 -39.904 1.00 89.81 96 SER A N 1
ATOM 723 C CA . SER A 1 96 ? 25.963 11.269 -39.691 1.00 89.81 96 SER A CA 1
ATOM 724 C C . SER A 1 96 ? 25.693 10.893 -38.245 1.00 89.81 96 SER A C 1
ATOM 726 O O . SER A 1 96 ? 26.265 11.515 -37.352 1.00 89.81 96 SER A O 1
ATOM 728 N N . SER A 1 97 ? 24.942 9.823 -38.034 1.00 90.31 97 SER A N 1
ATOM 729 C CA . SER A 1 97 ? 24.684 9.243 -36.716 1.00 90.31 97 SER A CA 1
ATOM 730 C C . SER A 1 97 ? 25.459 7.945 -36.532 1.00 90.31 97 SER A C 1
ATOM 732 O O . SER A 1 97 ? 25.707 7.198 -37.485 1.00 90.31 97 SER A O 1
ATOM 734 N N . LYS A 1 98 ? 25.896 7.691 -35.300 1.00 88.00 98 LYS A N 1
ATOM 735 C CA . LYS A 1 98 ? 26.615 6.471 -34.931 1.00 88.00 98 LYS A CA 1
ATOM 736 C C . LYS A 1 98 ? 25.622 5.406 -34.463 1.00 88.00 98 LYS A C 1
ATOM 738 O O . LYS A 1 98 ? 24.676 5.713 -33.752 1.00 88.00 98 LYS A O 1
ATOM 743 N N . THR A 1 99 ? 25.857 4.158 -34.851 1.00 87.94 99 THR A N 1
ATOM 744 C CA . THR A 1 99 ? 25.058 2.989 -34.457 1.00 87.94 99 THR A CA 1
ATOM 745 C C . THR A 1 99 ? 25.966 1.882 -33.913 1.00 87.94 99 THR A C 1
ATOM 747 O O . THR A 1 99 ? 27.197 1.918 -34.067 1.00 87.94 99 THR A O 1
ATOM 750 N N . ALA A 1 100 ? 25.370 0.842 -33.321 1.00 84.06 100 ALA A N 1
ATOM 751 C CA . ALA A 1 100 ? 26.104 -0.343 -32.868 1.00 84.06 100 ALA A CA 1
ATOM 752 C C . ALA A 1 100 ? 26.833 -1.072 -34.017 1.00 84.06 100 ALA A C 1
ATOM 754 O O . ALA A 1 100 ? 27.886 -1.666 -33.801 1.00 84.06 100 ALA A O 1
ATOM 755 N N . LEU A 1 101 ? 26.344 -0.950 -35.255 1.00 85.50 101 LEU A N 1
ATOM 756 C CA . LEU A 1 101 ? 26.997 -1.526 -36.432 1.00 85.50 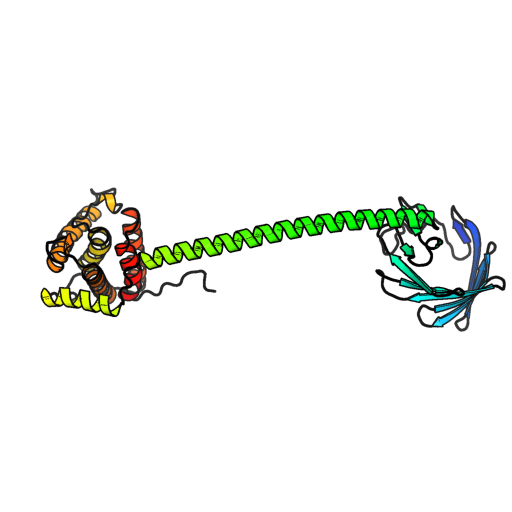101 LEU A CA 1
ATOM 757 C C . LEU A 1 101 ? 28.005 -0.581 -37.099 1.00 85.50 101 LEU A C 1
ATOM 759 O O . LEU A 1 101 ? 28.824 -1.034 -37.889 1.00 85.50 101 LEU A O 1
ATOM 763 N N . GLY A 1 102 ? 28.002 0.730 -36.833 1.00 87.44 102 GLY A N 1
ATOM 764 C CA . GLY A 1 102 ? 28.897 1.657 -37.539 1.00 87.44 102 GLY A CA 1
ATOM 765 C C . GLY A 1 102 ? 28.423 3.106 -37.547 1.00 87.44 102 GLY A C 1
ATOM 766 O O . GLY A 1 102 ? 28.151 3.676 -36.498 1.00 87.44 102 GLY A O 1
ATOM 767 N N . SER A 1 103 ? 28.389 3.723 -38.727 1.00 88.69 103 SER A N 1
ATOM 768 C CA . SER A 1 103 ? 27.932 5.103 -38.905 1.00 88.69 103 SER A CA 1
ATOM 769 C C . SER A 1 103 ? 27.055 5.233 -40.142 1.00 88.69 103 SER A C 1
ATOM 771 O O . SER A 1 103 ? 27.484 4.867 -41.241 1.00 88.69 103 SER A O 1
ATOM 773 N N . PHE A 1 104 ? 25.883 5.830 -39.980 1.00 91.06 104 PHE A N 1
ATOM 774 C CA . PHE A 1 104 ? 24.963 6.136 -41.064 1.00 91.06 104 PHE A CA 1
ATOM 775 C C . PHE A 1 104 ? 25.036 7.624 -41.407 1.00 91.06 104 PHE A C 1
ATOM 777 O O . PHE A 1 104 ? 24.953 8.465 -40.516 1.00 91.06 104 PHE A O 1
ATOM 784 N N . ASN A 1 105 ? 25.247 7.967 -42.679 1.00 90.12 105 ASN A N 1
ATOM 785 C CA . ASN A 1 105 ? 25.226 9.351 -43.147 1.00 90.12 105 ASN A CA 1
ATOM 786 C C . ASN A 1 105 ? 23.878 9.646 -43.807 1.00 90.12 105 ASN A C 1
ATOM 788 O O . ASN A 1 105 ? 23.562 9.055 -44.837 1.00 90.12 105 ASN A O 1
ATOM 792 N N . TRP A 1 106 ? 23.131 10.578 -43.220 1.00 87.94 106 TRP A N 1
ATOM 793 C CA . TRP A 1 106 ? 21.769 10.918 -43.626 1.00 87.94 106 TRP A CA 1
ATOM 794 C C . TRP A 1 106 ? 21.704 11.605 -44.994 1.00 87.94 106 TRP A C 1
ATOM 796 O O . TRP A 1 106 ? 20.724 11.455 -45.707 1.00 87.94 106 TRP A O 1
ATOM 806 N N . ILE A 1 107 ? 22.760 12.333 -45.379 1.00 87.12 107 ILE A N 1
ATOM 807 C CA . ILE A 1 107 ? 22.774 13.156 -46.603 1.00 87.12 107 ILE A CA 1
ATOM 808 C C . ILE A 1 107 ? 23.516 12.455 -47.748 1.00 87.12 107 ILE A C 1
ATOM 810 O O . ILE A 1 107 ? 23.155 12.586 -48.912 1.00 87.12 107 ILE A O 1
ATOM 814 N N . LYS A 1 108 ? 24.585 11.709 -47.448 1.00 87.31 108 LYS A N 1
ATOM 815 C CA . LYS A 1 108 ? 25.392 10.986 -48.446 1.00 87.31 108 LYS A CA 1
ATOM 816 C C . LYS A 1 108 ? 25.508 9.509 -48.059 1.00 87.31 108 LYS A C 1
ATOM 818 O O . LYS A 1 108 ? 26.524 9.139 -47.462 1.00 87.31 108 LYS A O 1
ATOM 823 N N . PRO A 1 109 ? 24.547 8.649 -48.452 1.00 85.12 109 PRO A N 1
ATOM 824 C CA . PRO A 1 109 ? 24.538 7.223 -48.107 1.00 85.12 109 PRO A CA 1
ATOM 825 C C . PRO A 1 109 ? 25.827 6.485 -48.499 1.00 85.12 109 PRO A C 1
ATOM 827 O O . PRO A 1 109 ? 26.316 5.636 -47.759 1.00 85.12 109 PRO A O 1
ATOM 830 N N . GLY A 1 110 ? 26.467 6.878 -49.606 1.00 86.69 110 GLY A N 1
ATOM 831 C CA . GLY A 1 110 ? 27.769 6.348 -50.029 1.00 86.69 110 GLY A CA 1
ATOM 832 C C . GLY A 1 110 ? 28.939 6.630 -49.066 1.00 86.69 110 GLY A C 1
ATOM 833 O O . GLY A 1 110 ? 30.022 6.076 -49.233 1.00 86.69 110 GLY A O 1
ATOM 834 N N . ARG A 1 111 ? 28.755 7.472 -48.039 1.00 84.81 111 ARG A N 1
ATOM 835 C CA . ARG A 1 111 ? 29.738 7.720 -46.966 1.00 84.81 111 ARG A CA 1
ATOM 836 C C . ARG A 1 111 ? 29.427 6.954 -45.674 1.00 84.81 111 ARG A C 1
ATOM 838 O O . ARG A 1 111 ? 30.140 7.133 -44.686 1.00 84.81 111 ARG A O 1
ATOM 845 N N . SER A 1 112 ? 28.400 6.107 -45.670 1.00 89.50 112 SER A N 1
ATOM 846 C CA . SER A 1 112 ? 28.065 5.239 -44.539 1.00 89.50 112 SER A CA 1
ATOM 847 C C . SER A 1 112 ? 29.073 4.098 -44.382 1.00 89.50 112 SER A C 1
ATOM 849 O O . SER A 1 112 ? 29.770 3.703 -45.325 1.00 89.50 112 SER A O 1
ATOM 851 N N . SER A 1 113 ? 29.166 3.562 -43.166 1.00 88.12 113 SER A N 1
ATOM 852 C CA . SER A 1 113 ? 29.994 2.400 -42.863 1.00 88.12 113 SER A CA 1
ATOM 853 C C . SER A 1 113 ? 29.296 1.455 -41.894 1.00 88.12 113 SER A C 1
ATOM 855 O O . SER A 1 113 ? 28.598 1.887 -40.976 1.00 88.12 113 SER A O 1
ATOM 857 N N . ALA A 1 114 ? 29.497 0.163 -42.109 1.00 88.94 114 ALA A N 1
ATOM 858 C CA . ALA A 1 114 ? 29.003 -0.909 -41.265 1.00 88.94 114 ALA A CA 1
ATOM 859 C C . ALA A 1 114 ? 30.168 -1.855 -40.980 1.00 88.94 114 ALA A C 1
ATOM 861 O O . ALA A 1 114 ? 31.038 -2.061 -41.827 1.00 88.94 114 ALA A O 1
ATOM 862 N N . LYS A 1 115 ? 30.227 -2.391 -39.771 1.00 85.62 115 LYS A N 1
ATOM 863 C CA . LYS A 1 115 ? 31.270 -3.298 -39.326 1.00 85.62 115 LYS A CA 1
ATOM 864 C C . LYS A 1 115 ? 30.605 -4.507 -38.702 1.00 85.62 115 LYS A C 1
ATOM 866 O O . LYS A 1 115 ? 29.885 -4.373 -37.720 1.00 85.62 115 LYS A O 1
ATOM 871 N N . PHE A 1 116 ? 30.869 -5.667 -39.278 1.00 80.62 116 PHE A N 1
ATOM 872 C CA . PHE A 1 116 ? 30.317 -6.934 -38.831 1.00 80.62 116 PHE A CA 1
ATOM 873 C C . PHE A 1 116 ? 31.437 -7.972 -38.841 1.00 80.62 116 PHE A C 1
ATOM 875 O O . PHE A 1 116 ? 32.216 -8.011 -39.792 1.00 80.62 116 PHE A O 1
ATOM 882 N N . ALA A 1 117 ? 31.582 -8.734 -37.753 1.00 76.00 117 ALA A N 1
ATOM 883 C CA . ALA A 1 117 ? 32.618 -9.765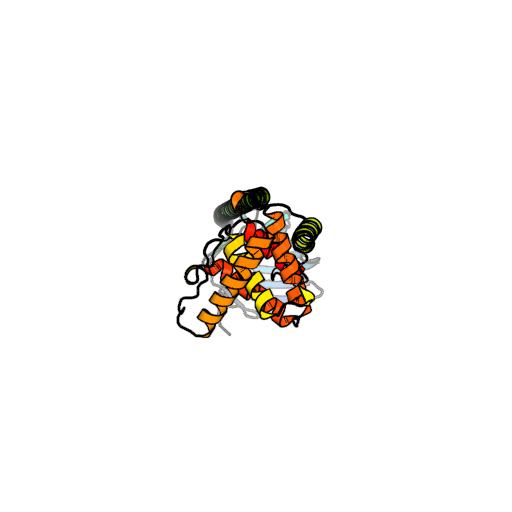 -37.602 1.00 76.00 117 ALA A CA 1
ATOM 884 C C . ALA A 1 117 ? 34.051 -9.307 -37.988 1.00 76.00 117 ALA A C 1
ATOM 886 O O . ALA A 1 117 ? 34.810 -10.026 -38.628 1.00 76.00 117 ALA A O 1
ATOM 887 N N . GLY A 1 118 ? 34.428 -8.065 -37.652 1.00 70.00 118 GLY A N 1
ATOM 888 C CA . GLY A 1 118 ? 35.752 -7.504 -37.970 1.00 70.00 118 GLY A CA 1
ATOM 889 C C . GLY A 1 118 ? 35.922 -6.975 -39.403 1.00 70.00 118 GLY A C 1
ATOM 890 O O . GLY A 1 118 ? 36.885 -6.251 -39.666 1.00 70.00 118 GLY A O 1
ATOM 891 N N . VAL A 1 119 ? 34.969 -7.228 -40.306 1.00 77.19 119 VAL A N 1
ATOM 892 C CA . VAL A 1 119 ? 34.968 -6.711 -41.682 1.00 77.19 119 VAL A CA 1
ATOM 893 C C . VAL A 1 119 ? 34.274 -5.351 -41.725 1.00 77.19 119 VAL A C 1
ATOM 895 O O . VAL A 1 119 ? 33.136 -5.203 -41.283 1.00 77.19 119 VAL A O 1
ATOM 898 N N . GLN A 1 120 ? 34.962 -4.334 -42.255 1.00 83.69 120 GLN A N 1
ATOM 899 C CA . GLN A 1 120 ? 34.394 -2.997 -42.443 1.00 83.69 120 GLN A CA 1
ATOM 900 C C . GLN A 1 120 ? 33.870 -2.832 -43.876 1.00 83.69 120 GLN A C 1
ATOM 902 O O . GLN A 1 120 ? 34.653 -2.635 -44.803 1.00 83.69 120 GLN A O 1
ATOM 907 N N . LEU A 1 121 ? 32.549 -2.816 -44.034 1.00 85.75 121 LEU A N 1
ATOM 908 C CA . LEU A 1 121 ? 31.861 -2.448 -45.268 1.00 85.75 121 LEU A CA 1
ATOM 909 C C . LEU A 1 121 ? 31.655 -0.928 -45.328 1.00 85.75 121 LEU A C 1
ATOM 911 O O . LEU A 1 121 ? 31.400 -0.263 -44.317 1.00 85.75 121 LEU A O 1
ATOM 915 N N . ARG A 1 122 ? 31.783 -0.354 -46.524 1.00 86.38 122 ARG A N 1
ATOM 916 C CA . ARG A 1 122 ? 31.607 1.083 -46.788 1.00 86.38 122 ARG A CA 1
ATOM 917 C C . ARG A 1 122 ? 30.800 1.285 -48.063 1.00 86.38 122 ARG A C 1
ATOM 919 O O . ARG A 1 122 ? 30.761 0.398 -48.910 1.00 86.38 122 ARG A O 1
ATOM 926 N N . GLY A 1 123 ? 30.196 2.458 -48.208 1.00 89.19 123 GLY A N 1
ATOM 927 C CA . GLY A 1 123 ? 29.431 2.797 -49.408 1.00 89.19 123 GLY A CA 1
ATOM 928 C C . GLY A 1 123 ? 27.939 2.518 -49.267 1.00 89.19 123 GLY A C 1
ATOM 929 O O . GLY A 1 123 ? 27.431 2.309 -48.167 1.00 89.19 123 GLY A O 1
ATOM 930 N N . HIS A 1 124 ? 27.238 2.492 -50.400 1.00 88.06 124 HIS A N 1
ATOM 931 C CA . HIS A 1 124 ? 25.780 2.340 -50.442 1.00 88.06 124 HIS A CA 1
ATOM 932 C C . HIS A 1 124 ? 25.293 1.035 -49.797 1.00 88.06 124 HIS A C 1
ATOM 934 O O . HIS A 1 124 ? 24.332 1.064 -49.037 1.00 88.06 124 HIS A O 1
ATOM 940 N N . LYS A 1 125 ? 26.018 -0.081 -49.970 1.00 87.38 125 LYS A N 1
ATOM 941 C CA . LYS A 1 125 ? 25.693 -1.358 -49.305 1.00 87.38 125 LYS A CA 1
ATOM 942 C C . LYS A 1 125 ? 25.697 -1.244 -47.774 1.00 87.38 125 LYS A C 1
ATOM 944 O O . LYS A 1 125 ? 24.851 -1.825 -47.104 1.00 87.38 125 LYS A O 1
ATOM 949 N N . ALA A 1 126 ? 26.617 -0.457 -47.210 1.00 89.31 126 ALA A N 1
ATOM 950 C CA . ALA A 1 126 ? 26.650 -0.210 -45.771 1.00 89.31 126 ALA A CA 1
ATOM 951 C C . ALA A 1 126 ? 25.477 0.663 -45.305 1.00 89.31 126 ALA A C 1
ATOM 953 O O . ALA A 1 126 ? 24.999 0.477 -44.191 1.00 89.31 126 ALA A O 1
ATOM 954 N N . ALA A 1 127 ? 25.004 1.594 -46.138 1.00 88.62 127 ALA A N 1
ATOM 955 C CA . ALA A 1 127 ? 23.811 2.378 -45.833 1.00 88.62 127 ALA A CA 1
ATOM 956 C C . ALA A 1 127 ? 22.562 1.490 -45.750 1.00 88.62 127 ALA A C 1
ATOM 958 O O . ALA A 1 127 ? 21.812 1.617 -44.789 1.00 88.62 127 ALA A O 1
ATOM 959 N N . THR A 1 128 ? 22.388 0.549 -46.684 1.00 89.31 128 THR A N 1
ATOM 960 C CA . THR A 1 128 ? 21.263 -0.401 -46.666 1.00 89.31 128 THR A CA 1
ATOM 961 C C . THR A 1 128 ? 21.262 -1.256 -45.399 1.00 89.31 128 THR A C 1
ATOM 963 O O . THR A 1 128 ? 20.246 -1.337 -44.719 1.00 89.31 128 THR A O 1
ATOM 966 N N . ILE A 1 129 ? 22.415 -1.820 -45.018 1.00 89.69 129 ILE A N 1
ATOM 967 C CA . ILE A 1 129 ? 22.545 -2.619 -43.785 1.00 89.69 129 ILE A CA 1
ATOM 968 C C . ILE A 1 129 ? 22.181 -1.789 -42.545 1.00 89.69 129 ILE A C 1
ATOM 970 O O . ILE A 1 129 ? 21.476 -2.262 -41.658 1.00 89.69 129 ILE A O 1
ATOM 974 N N . GLN A 1 130 ? 22.645 -0.539 -42.482 1.00 90.38 130 GLN A N 1
ATOM 975 C CA . GLN A 1 130 ? 22.341 0.358 -41.367 1.00 90.38 130 GLN A CA 1
ATOM 976 C C . GLN A 1 130 ? 20.860 0.744 -41.312 1.00 90.38 130 GLN A C 1
ATOM 978 O O . GLN A 1 130 ? 20.303 0.807 -40.224 1.00 90.38 130 GLN A O 1
ATOM 983 N N . MET A 1 131 ? 20.218 0.967 -42.461 1.00 89.44 131 MET A N 1
ATOM 984 C CA . MET A 1 131 ? 18.781 1.247 -42.536 1.00 89.44 131 MET A CA 1
ATOM 985 C C . MET A 1 131 ? 17.954 0.077 -42.007 1.00 89.44 131 MET A C 1
ATOM 987 O O . MET A 1 131 ? 17.082 0.286 -41.169 1.00 89.44 131 MET A O 1
ATOM 991 N N . VAL A 1 132 ? 18.272 -1.151 -42.429 1.00 91.81 132 VAL A N 1
ATOM 992 C CA . VAL A 1 132 ? 17.613 -2.363 -41.917 1.00 91.81 132 VAL A CA 1
ATOM 993 C C . VAL A 1 132 ? 17.805 -2.479 -40.404 1.00 91.81 132 VAL A C 1
ATOM 995 O O . VAL A 1 132 ? 16.844 -2.694 -39.672 1.00 91.81 132 VAL A O 1
ATOM 998 N N . TYR A 1 133 ? 19.025 -2.259 -39.908 1.00 90.69 133 TYR A N 1
ATOM 999 C CA . TYR A 1 133 ? 19.306 -2.282 -38.472 1.00 90.69 133 TYR A CA 1
ATOM 1000 C C . TYR A 1 133 ? 18.511 -1.228 -37.687 1.00 90.69 133 TYR A C 1
ATOM 1002 O O . TYR A 1 133 ? 17.954 -1.534 -36.632 1.00 90.69 133 TYR A O 1
ATOM 1010 N N . LEU A 1 134 ? 18.448 0.008 -38.189 1.00 91.44 134 LEU A N 1
ATOM 1011 C CA . LEU A 1 134 ? 17.676 1.081 -37.564 1.00 91.44 134 LEU A CA 1
ATOM 1012 C C . LEU A 1 134 ? 16.181 0.750 -37.546 1.00 91.44 134 LEU A C 1
ATOM 1014 O O . LEU A 1 134 ? 15.553 0.926 -36.507 1.00 91.44 134 LEU A O 1
ATOM 1018 N N . ALA A 1 135 ? 15.639 0.210 -38.641 1.00 93.56 135 ALA A N 1
ATOM 1019 C CA . ALA A 1 135 ? 14.243 -0.213 -38.717 1.00 93.56 135 ALA A CA 1
ATOM 1020 C C . ALA A 1 135 ? 13.925 -1.312 -37.691 1.00 93.56 135 ALA A C 1
ATOM 1022 O O . ALA A 1 135 ? 12.988 -1.169 -36.910 1.00 93.56 135 ALA A O 1
ATOM 1023 N N . LEU A 1 136 ? 14.749 -2.363 -37.611 1.00 94.56 136 LEU A N 1
ATOM 1024 C CA . LEU A 1 136 ? 14.574 -3.439 -36.626 1.00 94.56 136 LEU A CA 1
ATOM 1025 C C . LEU A 1 136 ? 14.676 -2.926 -35.185 1.00 94.56 136 LEU A C 1
ATOM 1027 O O . LEU A 1 136 ? 13.885 -3.311 -34.326 1.00 94.56 136 LEU A O 1
ATOM 1031 N N . THR A 1 137 ? 15.625 -2.026 -34.919 1.00 92.75 137 THR A N 1
ATOM 1032 C CA . THR A 1 137 ? 15.792 -1.420 -33.591 1.00 92.75 137 THR A CA 1
ATOM 1033 C C . THR A 1 137 ? 14.587 -0.551 -33.224 1.00 92.75 137 THR A C 1
ATOM 1035 O O . THR A 1 137 ? 14.141 -0.583 -32.079 1.00 92.75 137 THR A O 1
ATOM 1038 N N . ALA A 1 138 ? 14.039 0.198 -34.184 1.00 93.81 138 ALA A N 1
ATOM 1039 C CA . ALA A 1 138 ? 12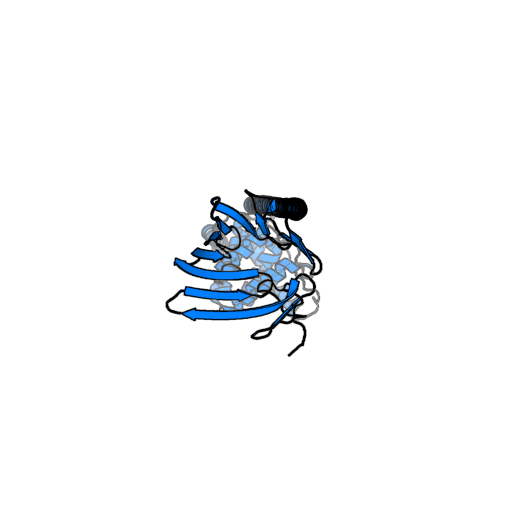.848 1.014 -33.986 1.00 93.81 138 ALA A CA 1
ATOM 1040 C C . ALA A 1 138 ? 11.610 0.153 -33.700 1.00 93.81 138 ALA A C 1
ATOM 1042 O O . ALA A 1 138 ? 10.887 0.446 -32.753 1.00 93.81 138 ALA A O 1
ATOM 1043 N N . VAL A 1 139 ? 11.408 -0.943 -34.442 1.00 96.50 139 VAL A N 1
ATOM 1044 C CA . VAL A 1 139 ? 10.316 -1.901 -34.189 1.00 96.50 139 VAL A CA 1
ATOM 1045 C C . VAL A 1 139 ? 10.441 -2.510 -32.794 1.00 96.50 139 VAL A C 1
ATOM 1047 O O . VAL A 1 139 ? 9.490 -2.473 -32.017 1.00 96.50 139 VAL A O 1
ATOM 1050 N N . ALA A 1 140 ? 11.627 -3.002 -32.426 1.00 95.50 140 ALA A N 1
ATOM 1051 C CA . ALA A 1 140 ? 11.861 -3.560 -31.096 1.00 95.50 140 ALA A CA 1
ATOM 1052 C C . ALA A 1 140 ? 11.649 -2.519 -29.980 1.00 95.50 140 ALA A C 1
ATOM 1054 O O . ALA A 1 140 ? 11.086 -2.832 -28.931 1.00 95.50 140 ALA A O 1
ATOM 1055 N N . GLY A 1 141 ? 12.079 -1.273 -30.204 1.00 96.06 141 GLY A N 1
ATOM 1056 C CA . GLY A 1 141 ? 11.838 -0.155 -29.293 1.00 96.06 141 GLY A CA 1
ATOM 1057 C C . GLY A 1 141 ? 10.350 0.162 -29.138 1.00 96.06 141 GLY A C 1
ATOM 1058 O O . GLY A 1 141 ? 9.874 0.296 -28.013 1.00 96.06 141 GLY A O 1
ATOM 1059 N N . GLY A 1 142 ? 9.610 0.204 -30.248 1.00 96.44 142 GLY A N 1
ATOM 1060 C CA . GLY A 1 142 ? 8.164 0.418 -30.267 1.00 96.44 142 GLY A CA 1
ATOM 1061 C C . GLY A 1 142 ? 7.406 -0.670 -29.508 1.00 96.44 142 GLY A C 1
ATOM 1062 O O . GLY A 1 142 ? 6.604 -0.354 -28.635 1.00 96.44 142 GLY A O 1
ATOM 1063 N N . LEU A 1 143 ? 7.730 -1.946 -29.746 1.00 97.00 143 LEU A N 1
ATOM 1064 C CA . LEU A 1 143 ? 7.135 -3.072 -29.016 1.00 97.00 143 LEU A CA 1
ATOM 1065 C C . LEU A 1 143 ? 7.380 -2.978 -27.503 1.00 97.00 143 LEU A C 1
ATOM 1067 O O . LEU A 1 143 ? 6.469 -3.206 -26.712 1.00 97.00 143 LEU A O 1
ATOM 1071 N N . ARG A 1 144 ? 8.591 -2.587 -27.082 1.00 96.62 144 ARG A N 1
ATOM 1072 C CA . ARG A 1 144 ? 8.902 -2.380 -25.656 1.00 96.62 144 ARG A CA 1
ATOM 1073 C C . ARG A 1 144 ? 8.103 -1.233 -25.041 1.00 96.62 144 ARG A C 1
ATOM 1075 O O . ARG A 1 144 ? 7.689 -1.344 -23.890 1.00 96.62 144 ARG A O 1
ATOM 1082 N N . LEU A 1 145 ? 7.910 -0.139 -25.777 1.00 96.69 145 LEU A N 1
ATOM 1083 C CA . LEU A 1 145 ? 7.098 0.988 -25.315 1.00 96.69 145 LEU A CA 1
ATOM 1084 C C . LEU A 1 145 ? 5.627 0.590 -25.171 1.00 96.69 145 LEU A C 1
ATOM 1086 O O . LEU A 1 145 ? 5.030 0.902 -24.146 1.00 96.69 145 LEU A O 1
ATOM 1090 N N . LEU A 1 146 ? 5.077 -0.159 -26.130 1.00 97.00 146 LEU A N 1
ATOM 1091 C CA . LEU A 1 146 ? 3.708 -0.678 -26.054 1.00 97.00 146 LEU A CA 1
ATOM 1092 C C . LEU A 1 146 ? 3.518 -1.617 -24.858 1.00 97.00 146 LEU A C 1
ATOM 1094 O O . LEU A 1 146 ? 2.561 -1.461 -24.100 1.00 97.00 146 LEU A O 1
ATOM 1098 N N . ALA A 1 147 ? 4.454 -2.544 -24.638 1.00 96.31 147 ALA A N 1
ATOM 1099 C CA . ALA A 1 147 ? 4.408 -3.445 -23.489 1.00 96.31 147 ALA A CA 1
ATOM 1100 C C . ALA A 1 147 ? 4.423 -2.668 -22.161 1.00 96.31 147 ALA A C 1
ATOM 1102 O O . ALA A 1 147 ? 3.589 -2.912 -21.292 1.00 96.31 147 ALA A O 1
ATOM 1103 N N . ARG A 1 148 ? 5.318 -1.679 -22.019 1.00 95.88 148 ARG A N 1
ATOM 1104 C CA . ARG A 1 148 ? 5.364 -0.819 -20.824 1.00 95.88 148 ARG A CA 1
ATOM 1105 C C . ARG A 1 148 ? 4.093 0.002 -20.635 1.00 95.88 148 ARG A C 1
ATOM 1107 O O . ARG A 1 148 ? 3.605 0.081 -19.515 1.00 95.88 148 ARG A O 1
ATOM 1114 N N . GLY A 1 149 ? 3.559 0.582 -21.709 1.00 96.81 149 GLY A N 1
ATOM 1115 C CA . GLY A 1 149 ? 2.304 1.330 -21.660 1.00 96.81 149 GLY A CA 1
ATOM 1116 C C . GLY A 1 149 ? 1.139 0.459 -21.191 1.00 96.81 149 GLY A C 1
ATOM 1117 O O . GLY A 1 149 ? 0.354 0.885 -20.353 1.00 96.81 149 GLY A O 1
ATOM 1118 N N . THR A 1 150 ? 1.089 -0.793 -21.651 1.00 96.19 150 THR A N 1
ATOM 1119 C CA . THR A 1 150 ? 0.061 -1.760 -21.238 1.00 96.19 150 THR A CA 1
ATOM 1120 C C . THR A 1 150 ? 0.158 -2.077 -19.747 1.00 96.19 150 THR A C 1
ATOM 1122 O O . THR A 1 150 ? -0.843 -1.995 -19.043 1.00 96.19 150 THR A O 1
ATOM 1125 N N . VAL A 1 151 ? 1.361 -2.376 -19.241 1.00 96.56 151 VAL A N 1
ATOM 1126 C CA . VAL A 1 151 ? 1.579 -2.641 -17.806 1.00 96.56 151 VAL A CA 1
ATOM 1127 C C . VAL A 1 151 ? 1.179 -1.435 -16.957 1.00 96.56 151 VAL A C 1
ATOM 1129 O O . VAL A 1 151 ? 0.474 -1.595 -15.967 1.00 96.56 151 VAL A O 1
ATOM 1132 N N . MET A 1 152 ? 1.575 -0.228 -17.369 1.00 95.88 152 MET A N 1
ATOM 1133 C CA . MET A 1 152 ? 1.218 1.004 -16.664 1.00 95.88 152 MET A CA 1
ATOM 1134 C C . MET A 1 152 ? -0.300 1.231 -16.632 1.00 95.88 152 MET A C 1
ATOM 1136 O O . MET A 1 152 ? -0.832 1.659 -15.613 1.00 95.88 152 MET A O 1
ATOM 1140 N N . MET A 1 153 ? -1.003 0.926 -17.725 1.00 96.56 153 MET A N 1
ATOM 1141 C CA . MET A 1 153 ? -2.458 1.063 -17.794 1.00 96.56 153 MET A CA 1
ATOM 1142 C C . MET A 1 153 ? -3.172 0.053 -16.888 1.00 96.56 153 MET A C 1
ATOM 1144 O O . MET A 1 153 ? -4.110 0.425 -16.188 1.00 96.56 153 MET A O 1
ATOM 1148 N N . VAL A 1 154 ? -2.711 -1.202 -16.865 1.00 97.00 154 VAL A N 1
ATOM 1149 C CA . VAL A 1 154 ? -3.262 -2.251 -15.992 1.00 97.00 154 VAL A CA 1
ATOM 1150 C C . VAL A 1 154 ? -3.047 -1.909 -14.518 1.00 97.00 154 VAL A C 1
ATOM 1152 O O . VAL A 1 154 ? -3.992 -1.984 -13.740 1.00 97.00 154 VAL A O 1
ATOM 1155 N N . ASP A 1 155 ? -1.841 -1.482 -14.139 1.00 93.88 155 ASP A N 1
ATOM 1156 C CA . ASP A 1 155 ? -1.534 -1.065 -12.764 1.00 93.88 155 ASP A CA 1
ATOM 1157 C C . ASP A 1 155 ? -2.363 0.164 -12.352 1.00 93.88 155 ASP A C 1
ATOM 1159 O O . ASP A 1 155 ? -2.968 0.191 -11.281 1.00 93.88 155 ASP A O 1
ATOM 1163 N N . GLY A 1 156 ? -2.486 1.156 -13.240 1.00 95.38 156 GLY A N 1
ATOM 1164 C CA . GLY A 1 156 ? -3.349 2.316 -13.015 1.00 95.38 156 GLY A CA 1
ATOM 1165 C C . GLY A 1 156 ? -4.813 1.931 -12.791 1.00 95.38 156 GLY A C 1
ATOM 1166 O O . GLY A 1 156 ? -5.444 2.428 -11.857 1.00 95.38 156 GLY A O 1
ATOM 1167 N N . LEU A 1 157 ? -5.342 1.006 -13.598 1.00 96.62 157 LEU A N 1
ATOM 1168 C CA . LEU A 1 157 ? -6.708 0.510 -13.445 1.00 96.62 157 LEU A CA 1
ATOM 1169 C C . LEU A 1 157 ? -6.887 -0.255 -12.129 1.00 96.62 157 LEU A C 1
ATOM 1171 O O . LEU A 1 157 ? -7.850 0.005 -11.414 1.00 96.62 157 LEU A O 1
ATOM 1175 N N . ALA A 1 158 ? -5.945 -1.134 -11.777 1.00 94.00 158 ALA A N 1
ATOM 1176 C CA . ALA A 1 158 ? -5.980 -1.894 -10.530 1.00 94.00 158 ALA A CA 1
ATOM 1177 C C . ALA A 1 158 ? -6.015 -0.971 -9.301 1.00 94.00 158 ALA A C 1
ATOM 1179 O O . ALA A 1 158 ? -6.835 -1.158 -8.399 1.00 94.00 158 ALA A O 1
ATOM 1180 N N . ARG A 1 159 ? -5.189 0.083 -9.293 1.00 93.00 159 ARG A N 1
ATOM 1181 C CA . ARG A 1 159 ? -5.176 1.091 -8.220 1.00 93.00 159 ARG A CA 1
ATOM 1182 C C . ARG A 1 159 ? -6.488 1.862 -8.132 1.00 93.00 159 ARG A C 1
ATOM 1184 O O . ARG A 1 159 ? -6.995 2.058 -7.033 1.00 93.00 159 ARG A O 1
ATOM 1191 N N . LEU A 1 160 ? -7.061 2.263 -9.269 1.00 94.25 160 LEU A N 1
ATOM 1192 C CA . LEU A 1 160 ? -8.363 2.937 -9.302 1.00 94.25 160 LEU A CA 1
ATOM 1193 C C . LEU A 1 160 ? -9.481 2.034 -8.777 1.00 94.25 160 LEU A C 1
ATOM 1195 O O . LEU A 1 160 ? -10.302 2.481 -7.978 1.00 94.25 160 LEU A O 1
ATOM 1199 N N . THR A 1 161 ? -9.496 0.760 -9.177 1.00 91.69 161 THR A N 1
ATOM 1200 C CA . THR A 1 161 ? -10.472 -0.207 -8.661 1.00 91.69 161 THR A CA 1
ATOM 1201 C C . THR A 1 161 ? -10.291 -0.451 -7.167 1.00 91.69 161 THR A C 1
ATOM 1203 O O . THR A 1 161 ? -11.277 -0.448 -6.437 1.00 91.69 161 THR A O 1
ATOM 1206 N N . GLY A 1 162 ? -9.049 -0.587 -6.690 1.00 90.81 162 GLY A N 1
ATOM 1207 C CA . GLY A 1 162 ? -8.749 -0.763 -5.269 1.00 90.81 162 GLY A CA 1
ATOM 1208 C C . GLY A 1 162 ? -9.189 0.439 -4.435 1.00 90.81 162 GLY A C 1
ATOM 1209 O O . GLY A 1 162 ? -9.861 0.268 -3.423 1.00 90.81 162 GLY A O 1
ATOM 1210 N N . TRP A 1 163 ? -8.903 1.656 -4.903 1.00 93.19 163 TRP A N 1
ATOM 1211 C CA . TRP A 1 163 ? -9.378 2.887 -4.269 1.00 93.19 163 TRP A CA 1
ATOM 1212 C C . TRP A 1 163 ? -10.910 2.962 -4.224 1.00 93.19 163 TRP A C 1
ATOM 1214 O O . TRP A 1 163 ? -11.483 3.285 -3.184 1.00 93.19 163 TRP A O 1
ATOM 1224 N N . GLY A 1 164 ? -11.585 2.621 -5.327 1.00 89.75 164 GLY A N 1
ATOM 1225 C CA . GLY A 1 164 ? -13.047 2.608 -5.391 1.00 89.75 164 GLY A CA 1
ATOM 1226 C C . GLY A 1 164 ? -13.671 1.606 -4.418 1.00 89.75 164 GLY A C 1
ATOM 1227 O O . GLY A 1 164 ? -14.611 1.948 -3.704 1.00 89.75 164 GLY A O 1
ATOM 1228 N N . LEU A 1 165 ? -13.119 0.392 -4.344 1.00 91.19 165 LEU A N 1
ATOM 1229 C CA . LEU A 1 165 ? -13.564 -0.636 -3.401 1.00 91.19 165 LEU A CA 1
ATOM 1230 C C . LEU A 1 165 ? -13.337 -0.210 -1.948 1.00 91.19 165 LEU A C 1
ATOM 1232 O O . LEU A 1 165 ? -14.261 -0.309 -1.146 1.00 91.19 165 LEU A O 1
ATOM 1236 N N . ALA A 1 166 ? -12.160 0.331 -1.623 1.00 86.19 166 ALA A N 1
ATOM 1237 C CA . ALA A 1 166 ? -11.863 0.833 -0.282 1.00 86.19 166 ALA A CA 1
ATOM 1238 C C . ALA A 1 166 ? -12.840 1.940 0.144 1.00 86.19 166 ALA A C 1
ATOM 1240 O O . ALA A 1 166 ? -13.314 1.953 1.276 1.00 86.19 166 ALA A O 1
ATOM 1241 N N . ARG A 1 167 ? -13.207 2.837 -0.780 1.00 85.00 167 ARG A N 1
ATOM 1242 C CA . ARG A 1 167 ? -14.180 3.906 -0.519 1.00 85.00 167 ARG A CA 1
ATOM 1243 C C . ARG A 1 167 ? -15.586 3.369 -0.251 1.00 85.00 167 ARG A C 1
ATOM 1245 O O . ARG A 1 167 ? -16.292 3.904 0.599 1.00 85.00 167 ARG A O 1
ATOM 1252 N N . ILE A 1 168 ? -15.999 2.334 -0.983 1.00 82.25 168 ILE A N 1
ATOM 1253 C CA . ILE A 1 168 ? -17.288 1.667 -0.762 1.00 82.25 168 ILE A CA 1
ATOM 1254 C C . ILE A 1 168 ? -17.294 0.981 0.602 1.00 82.25 168 ILE A C 1
ATOM 1256 O O . ILE A 1 168 ? -18.295 1.067 1.308 1.00 82.25 168 ILE A O 1
ATOM 1260 N N . GLU A 1 169 ? -16.194 0.331 0.976 1.00 81.69 169 GLU A N 1
ATOM 1261 C CA . GLU A 1 169 ? -16.089 -0.352 2.262 1.00 81.69 169 GLU A CA 1
ATOM 1262 C C . GLU A 1 169 ? -16.111 0.635 3.431 1.00 81.69 169 GLU A C 1
ATOM 1264 O O . GLU A 1 169 ? -16.901 0.459 4.352 1.00 81.69 169 GLU A O 1
ATOM 1269 N N . GLN A 1 170 ? -15.370 1.744 3.338 1.00 76.25 170 GLN A N 1
ATOM 1270 C CA . GLN A 1 170 ? -15.468 2.847 4.301 1.00 76.25 170 GLN A CA 1
ATOM 1271 C C . GLN A 1 170 ? -16.906 3.364 4.416 1.00 76.25 170 GLN A C 1
ATOM 1273 O O . GLN A 1 170 ? -17.447 3.456 5.508 1.00 76.25 170 GLN A O 1
ATOM 1278 N N . ALA A 1 171 ? -17.581 3.607 3.288 1.00 74.50 171 ALA A N 1
ATOM 1279 C CA . ALA A 1 171 ? -18.966 4.070 3.308 1.00 74.50 171 ALA A CA 1
ATOM 1280 C C . ALA A 1 171 ? -19.946 3.037 3.901 1.00 74.50 171 ALA A C 1
ATOM 1282 O O . ALA A 1 171 ? -21.006 3.413 4.401 1.00 74.50 171 ALA A O 1
ATOM 1283 N N . ARG A 1 172 ? -19.637 1.735 3.828 1.00 75.69 172 ARG A N 1
ATOM 1284 C CA . ARG A 1 172 ? -20.408 0.688 4.513 1.00 75.69 172 ARG A CA 1
ATOM 1285 C C . ARG A 1 172 ? -20.150 0.718 6.011 1.00 75.69 172 ARG A C 1
ATOM 1287 O O . ARG A 1 172 ? -21.119 0.679 6.759 1.00 75.69 172 ARG A O 1
ATOM 1294 N N . GLN A 1 173 ? -18.893 0.841 6.429 1.00 73.19 173 GLN A N 1
ATOM 1295 C CA . GLN A 1 173 ? -18.525 0.981 7.838 1.00 73.19 173 GLN A CA 1
ATOM 1296 C C . GLN A 1 173 ? -19.186 2.221 8.457 1.00 73.19 173 GLN A C 1
ATOM 1298 O O . GLN A 1 173 ? -19.845 2.109 9.485 1.00 73.19 173 GLN A O 1
ATOM 1303 N N . ASP A 1 174 ? -19.145 3.365 7.773 1.00 68.00 174 ASP A N 1
ATOM 1304 C CA . ASP A 1 174 ? -19.757 4.618 8.235 1.00 68.00 174 ASP A CA 1
ATOM 1305 C C . ASP A 1 174 ? -21.284 4.523 8.389 1.00 68.00 174 ASP A C 1
ATOM 1307 O O . ASP A 1 174 ? -21.865 5.167 9.260 1.00 68.00 174 ASP A O 1
ATOM 1311 N N . ARG A 1 175 ? -21.956 3.715 7.556 1.00 68.94 175 ARG A N 1
ATOM 1312 C CA . ARG A 1 175 ? -23.409 3.471 7.663 1.00 68.94 175 ARG A CA 1
ATOM 1313 C C . ARG A 1 175 ? -23.788 2.563 8.825 1.00 68.94 175 ARG A C 1
ATOM 1315 O O . ARG A 1 175 ? -24.958 2.515 9.192 1.00 68.94 175 ARG A O 1
ATOM 1322 N N . VAL A 1 176 ? -22.825 1.802 9.322 1.00 71.81 176 VAL A N 1
ATOM 1323 C CA . VAL A 1 176 ? -23.014 0.796 10.361 1.00 71.81 176 VAL A CA 1
ATOM 1324 C C . VAL A 1 176 ? -22.622 1.355 11.736 1.00 71.81 176 VAL A C 1
ATOM 1326 O O . VAL A 1 176 ? -23.152 0.886 12.737 1.00 71.81 176 VAL A O 1
ATOM 1329 N N . ARG A 1 177 ? -21.776 2.393 11.790 1.00 75.50 177 ARG A N 1
ATOM 1330 C CA . ARG A 1 177 ? -21.393 3.095 13.024 1.00 75.50 177 ARG A CA 1
ATOM 1331 C C . ARG A 1 177 ? -22.576 3.789 13.698 1.00 75.50 177 ARG A C 1
ATOM 1333 O O . ARG A 1 177 ? -23.419 4.403 13.042 1.00 75.50 177 ARG A O 1
ATOM 1340 N N . LEU A 1 178 ? -22.602 3.739 15.029 1.00 78.19 178 LEU A N 1
ATOM 1341 C CA . LEU A 1 178 ? -23.633 4.392 15.843 1.00 78.19 178 LEU A CA 1
ATOM 1342 C C . LEU A 1 178 ? -23.420 5.916 15.927 1.00 78.19 178 LEU A C 1
ATOM 1344 O O . LEU A 1 178 ? -24.349 6.635 16.286 1.00 78.19 178 LEU A O 1
ATOM 1348 N N . ASN A 1 179 ? -22.232 6.413 15.546 1.00 80.12 179 ASN A N 1
ATOM 1349 C CA . ASN A 1 179 ? -21.862 7.838 15.521 1.00 80.12 179 ASN A CA 1
ATOM 1350 C C . ASN A 1 179 ? -22.113 8.562 16.857 1.00 80.12 179 ASN A C 1
ATOM 1352 O O . ASN A 1 179 ? -22.518 9.725 16.884 1.00 80.12 179 ASN A O 1
ATOM 1356 N N . LEU A 1 180 ? -21.863 7.872 17.971 1.00 85.06 180 LEU A N 1
ATOM 1357 C CA . LEU A 1 180 ? -22.082 8.412 19.310 1.00 85.06 180 LEU A CA 1
ATOM 1358 C C . LEU A 1 180 ? -20.890 9.267 19.746 1.00 85.06 180 LEU A C 1
ATOM 1360 O O . LEU A 1 180 ? -19.736 8.838 19.707 1.00 85.06 180 LEU A O 1
ATOM 1364 N N . GLY A 1 181 ? -21.163 10.495 20.185 1.00 88.75 181 GLY A N 1
ATOM 1365 C CA . GLY A 1 181 ? -20.127 11.378 20.718 1.00 88.75 181 GLY A CA 1
ATOM 1366 C C . GLY A 1 181 ? -19.666 10.937 22.111 1.00 88.75 181 GLY A C 1
ATOM 1367 O O . GLY A 1 181 ? -20.480 10.523 22.935 1.00 88.75 181 GLY A O 1
ATOM 1368 N N . THR A 1 182 ? -18.377 11.102 22.430 1.00 90.75 182 THR A N 1
ATOM 1369 C CA . THR A 1 182 ? -17.821 10.770 23.762 1.00 90.75 182 THR A CA 1
ATOM 1370 C C . THR A 1 182 ? -18.602 11.434 24.909 1.00 90.75 182 THR A C 1
ATOM 1372 O O . THR A 1 182 ? -18.847 10.810 25.939 1.00 90.75 182 THR A O 1
ATOM 1375 N N . ASP A 1 183 ? -19.051 12.680 24.728 1.00 92.50 183 ASP A N 1
ATOM 1376 C CA . ASP A 1 183 ? -19.827 13.411 25.742 1.00 92.50 183 ASP A CA 1
ATOM 1377 C C . ASP A 1 183 ? -21.249 12.868 25.924 1.00 92.50 183 ASP A C 1
ATOM 1379 O O . ASP A 1 183 ? -21.835 12.978 27.001 1.00 92.50 183 ASP A O 1
ATOM 1383 N N . GLU A 1 184 ? -21.841 12.309 24.871 1.00 93.94 184 GLU A N 1
ATOM 1384 C CA . GLU A 1 184 ? -23.140 11.642 24.948 1.00 93.94 184 GLU A CA 1
ATOM 1385 C C . GLU A 1 184 ? -23.015 10.325 25.710 1.00 93.94 184 GLU A C 1
ATOM 1387 O O . GLU A 1 184 ? -23.756 10.099 26.664 1.00 93.94 184 GLU A O 1
ATOM 1392 N N . ILE A 1 185 ? -22.005 9.526 25.362 1.00 94.88 185 ILE A N 1
ATOM 1393 C CA . ILE A 1 185 ? -21.660 8.267 26.027 1.00 94.88 185 ILE A CA 1
ATOM 1394 C C . ILE A 1 185 ? -21.441 8.492 27.525 1.00 94.88 185 ILE A C 1
ATOM 1396 O O . ILE A 1 185 ? -22.066 7.839 28.361 1.00 94.88 185 ILE A O 1
ATOM 1400 N N . LYS A 1 186 ? -20.590 9.464 27.878 1.00 94.69 186 LYS A N 1
ATOM 1401 C CA . LYS A 1 186 ? -20.274 9.785 29.274 1.00 94.69 186 LYS A CA 1
ATOM 1402 C C . LYS A 1 186 ? -21.516 10.214 30.055 1.00 94.69 186 LYS A C 1
ATOM 1404 O O . LYS A 1 186 ? -21.698 9.784 31.193 1.00 94.69 186 LYS A O 1
ATOM 1409 N N . ARG A 1 187 ? -22.378 11.046 29.456 1.00 95.56 187 ARG A N 1
ATOM 1410 C CA . ARG A 1 187 ? -23.637 11.478 30.083 1.00 95.56 187 ARG A CA 1
ATOM 1411 C C . ARG A 1 187 ? -24.609 10.318 30.273 1.00 95.56 187 ARG A C 1
ATOM 1413 O O . ARG A 1 187 ? -25.218 10.242 31.332 1.00 95.56 187 ARG A O 1
ATOM 1420 N N . ALA A 1 188 ? -24.726 9.422 29.294 1.00 95.62 188 ALA A N 1
ATOM 1421 C CA . ALA A 1 188 ? -25.593 8.252 29.389 1.00 95.62 188 ALA A CA 1
ATOM 1422 C C . ALA A 1 188 ? -25.152 7.318 30.526 1.00 95.62 188 ALA A C 1
ATOM 1424 O O . ALA A 1 188 ? -25.971 6.948 31.361 1.00 95.62 188 ALA A O 1
ATOM 1425 N N . GLY A 1 189 ? -23.852 7.014 30.623 1.00 95.50 189 GLY A N 1
ATOM 1426 C CA . GLY A 1 189 ? -23.308 6.203 31.716 1.00 95.50 189 GLY A CA 1
ATOM 1427 C C . GLY A 1 189 ? -23.522 6.841 33.088 1.00 95.50 189 GLY A C 1
ATOM 1428 O O . GLY A 1 189 ? -24.024 6.196 34.003 1.00 95.50 189 GLY A O 1
ATOM 1429 N N . ALA A 1 190 ? -23.212 8.134 33.223 1.00 95.38 190 ALA A N 1
ATOM 1430 C CA . ALA A 1 190 ? -23.425 8.862 34.473 1.00 95.38 190 ALA A CA 1
ATOM 1431 C C . ALA A 1 190 ? -24.905 8.910 34.890 1.00 95.38 190 ALA A C 1
ATOM 1433 O O . ALA A 1 190 ? -25.198 8.818 36.079 1.00 95.38 190 ALA A O 1
ATOM 1434 N N . ALA A 1 191 ? -25.832 9.027 33.933 1.00 96.00 191 ALA A N 1
ATOM 1435 C CA . ALA A 1 191 ? -27.265 9.011 34.212 1.00 96.00 191 ALA A CA 1
ATOM 1436 C C . ALA A 1 191 ? -27.721 7.657 34.778 1.00 96.00 191 ALA A C 1
ATOM 1438 O O . ALA A 1 191 ? -28.420 7.640 35.788 1.00 96.00 191 ALA A O 1
ATOM 1439 N N . VAL A 1 192 ? -27.262 6.543 34.189 1.00 95.81 192 VAL A N 1
ATOM 1440 C CA . VAL A 1 192 ? -27.566 5.183 34.676 1.00 95.81 192 VAL A CA 1
ATOM 1441 C C . VAL A 1 192 ? -27.079 4.992 36.115 1.00 95.81 192 VAL A C 1
ATOM 1443 O O . VAL A 1 192 ? -27.830 4.530 36.969 1.00 95.81 192 VAL A O 1
ATOM 1446 N N . LEU A 1 193 ? -25.840 5.389 36.418 1.00 95.12 193 LEU A N 1
ATOM 1447 C CA . LEU A 1 193 ? -25.286 5.269 37.773 1.00 95.12 193 LEU A CA 1
ATOM 1448 C C . LEU A 1 193 ? -26.014 6.168 38.781 1.00 95.12 193 LEU A C 1
ATOM 1450 O O . LEU A 1 193 ? -26.266 5.740 39.906 1.00 95.12 193 LEU A O 1
ATOM 1454 N N . ALA A 1 194 ? -26.361 7.397 38.385 1.00 95.25 194 ALA A N 1
ATOM 1455 C CA . ALA A 1 194 ? -27.051 8.350 39.249 1.00 95.25 194 ALA A CA 1
ATOM 1456 C C . ALA A 1 194 ? -28.470 7.888 39.612 1.00 95.25 194 ALA A C 1
ATOM 1458 O O . ALA A 1 194 ? -28.881 8.046 40.759 1.00 95.25 194 ALA A O 1
ATOM 1459 N N . GLU A 1 195 ? -29.197 7.290 38.664 1.00 94.69 195 GLU A N 1
ATOM 1460 C CA . GLU A 1 195 ? -30.529 6.722 38.901 1.00 94.69 195 GLU A CA 1
ATOM 1461 C C . GLU A 1 195 ? -30.493 5.577 39.922 1.00 94.69 195 GLU A C 1
ATOM 1463 O O . GLU A 1 195 ? -31.390 5.452 40.753 1.00 94.69 195 GLU A O 1
ATOM 1468 N N . GLN A 1 196 ? -29.421 4.783 39.901 1.00 94.25 196 GLN A N 1
ATOM 1469 C CA . GLN A 1 196 ? -29.230 3.633 40.786 1.00 94.25 196 GLN A CA 1
ATOM 1470 C C . GLN A 1 196 ? -28.474 3.974 42.085 1.00 94.25 196 GLN A C 1
ATOM 1472 O O . GLN A 1 196 ? -28.300 3.108 42.940 1.00 94.25 196 GLN A O 1
ATOM 1477 N N . GLY A 1 197 ? -28.010 5.220 42.247 1.00 95.06 197 GLY A N 1
ATOM 1478 C CA . GLY A 1 197 ? -27.244 5.661 43.417 1.00 95.06 197 GLY A CA 1
ATOM 1479 C C . GLY A 1 197 ? -25.890 4.959 43.585 1.00 95.06 197 GLY A C 1
ATOM 1480 O O . GLY A 1 197 ? -25.458 4.740 44.715 1.00 95.06 197 GLY A O 1
ATOM 1481 N N . ILE A 1 198 ? -25.236 4.578 42.483 1.00 95.25 198 ILE A N 1
ATOM 1482 C CA . ILE A 1 198 ? -23.997 3.784 42.491 1.00 95.25 198 ILE A CA 1
ATOM 1483 C C . ILE A 1 198 ? -22.759 4.687 42.517 1.00 95.25 198 ILE A C 1
ATOM 1485 O O . ILE A 1 198 ? -22.610 5.578 41.680 1.00 95.25 198 ILE A O 1
ATOM 1489 N N . ASP A 1 199 ? -21.832 4.401 43.435 1.00 95.62 199 ASP A N 1
ATOM 1490 C CA . ASP A 1 199 ? -20.517 5.043 43.522 1.00 95.62 199 ASP A CA 1
ATOM 1491 C C . ASP A 1 199 ? -19.397 4.051 43.168 1.00 95.62 199 ASP A C 1
ATOM 1493 O O . ASP A 1 199 ? -18.965 3.244 43.992 1.00 95.62 199 ASP A O 1
ATOM 1497 N N . LEU A 1 200 ? -18.879 4.145 41.939 1.00 95.94 200 LEU A N 1
ATOM 1498 C CA . LEU A 1 200 ? -17.795 3.281 41.455 1.00 95.94 200 LEU A CA 1
ATOM 1499 C C . LEU A 1 200 ? -16.437 3.542 42.131 1.00 95.94 200 LEU A C 1
ATOM 1501 O O . LEU A 1 200 ? -15.515 2.731 42.004 1.00 95.94 200 LEU A O 1
ATOM 1505 N N . SER A 1 201 ? -16.271 4.660 42.847 1.00 93.94 201 SER A N 1
ATOM 1506 C CA . SER A 1 201 ? -15.008 4.966 43.528 1.00 93.94 201 SER A CA 1
ATOM 1507 C C . SER A 1 201 ? -14.745 4.012 44.698 1.00 93.94 201 SER A C 1
ATOM 1509 O O . SER A 1 201 ? -13.583 3.701 44.984 1.00 93.94 201 SER A O 1
ATOM 1511 N N . ALA A 1 202 ? -15.802 3.461 45.300 1.00 94.50 202 ALA A N 1
ATOM 1512 C CA . ALA A 1 202 ? -15.718 2.471 46.367 1.00 94.50 202 ALA A CA 1
ATOM 1513 C C . ALA A 1 202 ? -15.477 1.038 45.856 1.00 94.50 202 ALA A C 1
ATOM 1515 O O . ALA A 1 202 ? -14.969 0.203 46.605 1.00 94.50 202 ALA A O 1
ATOM 1516 N N . GLU A 1 203 ? -15.772 0.765 44.584 1.00 96.06 203 GLU A N 1
ATOM 1517 C CA . GLU A 1 203 ? -15.772 -0.596 44.044 1.00 96.06 203 GLU A CA 1
ATOM 1518 C C . GLU A 1 203 ? -14.361 -1.208 43.931 1.00 96.06 203 GLU A C 1
ATOM 1520 O O . GLU A 1 203 ? -13.393 -0.514 43.562 1.00 96.06 203 GLU A O 1
ATOM 1525 N N . PRO A 1 204 ? -14.193 -2.511 44.222 1.00 96.88 204 PRO A N 1
ATOM 1526 C CA . PRO A 1 204 ? -12.930 -3.210 44.040 1.00 96.88 204 PRO A CA 1
ATOM 1527 C C . PRO A 1 204 ? -12.459 -3.220 42.581 1.00 96.88 204 PRO A C 1
ATOM 1529 O O . PRO A 1 204 ? -13.231 -3.287 41.630 1.00 96.88 204 PRO A O 1
ATOM 1532 N N . ARG A 1 205 ? -11.134 -3.231 42.390 1.00 96.44 205 ARG A N 1
ATOM 1533 C CA . ARG A 1 205 ? -10.503 -3.295 41.054 1.00 96.44 205 ARG A CA 1
ATOM 1534 C C . ARG A 1 205 ? -10.933 -4.530 40.255 1.00 96.44 205 ARG A C 1
ATOM 1536 O O . ARG A 1 205 ? -11.039 -4.457 39.035 1.00 96.44 205 ARG A O 1
ATOM 1543 N N . ARG A 1 206 ? -11.118 -5.649 40.961 1.00 95.38 206 ARG A N 1
ATOM 1544 C CA . ARG A 1 206 ? -11.540 -6.940 40.411 1.00 95.38 206 ARG A CA 1
ATOM 1545 C C . ARG A 1 206 ? -12.941 -6.831 39.813 1.00 95.38 206 ARG A C 1
ATOM 1547 O O . ARG A 1 206 ? -13.116 -7.150 38.644 1.00 95.38 206 ARG A O 1
ATOM 1554 N N . ASP A 1 207 ? -13.870 -6.270 40.573 1.00 96.50 207 ASP A N 1
ATOM 1555 C CA . ASP A 1 207 ? -15.283 -6.148 40.209 1.00 96.50 207 ASP A CA 1
ATOM 1556 C C . ASP A 1 207 ? -15.468 -5.157 39.056 1.00 96.50 207 ASP A C 1
ATOM 1558 O O . ASP A 1 207 ? -16.180 -5.438 38.097 1.00 96.50 207 ASP A O 1
ATOM 1562 N N . LEU A 1 208 ? -14.727 -4.042 39.070 1.00 97.38 208 LEU A N 1
ATOM 1563 C CA . LEU A 1 208 ? -14.688 -3.102 37.947 1.00 97.38 208 LEU A CA 1
ATOM 1564 C C . LEU A 1 208 ? -14.186 -3.767 36.654 1.00 97.38 208 LEU A C 1
ATOM 1566 O O . LEU A 1 208 ? -14.762 -3.553 35.589 1.00 97.38 208 LEU A O 1
ATOM 1570 N N . PHE A 1 209 ? -13.136 -4.593 36.732 1.00 96.81 209 PHE A N 1
ATOM 1571 C CA . PHE A 1 209 ? -12.620 -5.308 35.562 1.00 96.81 209 PHE A CA 1
ATOM 1572 C C . PHE A 1 209 ? -13.580 -6.400 35.074 1.00 96.81 209 PHE A C 1
ATOM 1574 O O . PHE A 1 209 ? -13.809 -6.517 33.872 1.00 96.81 209 PHE A O 1
ATOM 1581 N N . ALA A 1 210 ? -14.189 -7.160 35.989 1.00 96.50 210 ALA A N 1
ATOM 1582 C CA . ALA A 1 210 ? -15.243 -8.113 35.653 1.00 96.50 210 ALA A CA 1
ATOM 1583 C C . ALA A 1 210 ? -16.426 -7.399 34.978 1.00 96.50 210 ALA A C 1
ATOM 1585 O O . ALA A 1 210 ? -16.924 -7.857 33.954 1.00 96.50 210 ALA A O 1
ATOM 1586 N N . GLY A 1 211 ? -16.806 -6.218 35.467 1.00 97.31 211 GLY A N 1
ATOM 1587 C CA . GLY A 1 211 ? -17.841 -5.386 34.861 1.00 97.31 211 GLY A CA 1
ATOM 1588 C C . GLY A 1 211 ? -17.495 -4.917 33.450 1.00 97.31 211 GLY A C 1
ATOM 1589 O O . GLY A 1 211 ? -18.354 -4.952 32.567 1.00 97.31 211 GLY A O 1
ATOM 1590 N N . LEU A 1 212 ? -16.238 -4.535 33.201 1.00 97.12 212 LEU A N 1
ATOM 1591 C CA . LEU A 1 212 ? -15.748 -4.219 31.855 1.00 97.12 212 LEU A CA 1
ATOM 1592 C C . LEU A 1 212 ? -15.847 -5.418 30.922 1.00 97.12 212 LEU A C 1
ATOM 1594 O O . LEU A 1 212 ? -16.410 -5.308 29.832 1.00 97.12 212 LEU A O 1
ATOM 1598 N N . LEU A 1 213 ? -15.333 -6.562 31.370 1.00 95.94 213 LEU A N 1
ATOM 1599 C CA . LEU A 1 213 ? -15.326 -7.790 30.593 1.00 95.94 213 LEU A CA 1
ATOM 1600 C C . LEU A 1 213 ? -16.756 -8.250 30.282 1.00 95.94 213 LEU A C 1
ATOM 1602 O O . LEU A 1 213 ? -17.054 -8.554 29.128 1.00 95.94 213 LEU A O 1
ATOM 1606 N N . PHE A 1 214 ? -17.662 -8.223 31.262 1.00 96.88 214 PHE A N 1
ATOM 1607 C CA . PHE A 1 214 ? -19.075 -8.554 31.075 1.00 96.88 214 PHE A CA 1
ATOM 1608 C C . PHE A 1 214 ? -19.761 -7.585 30.109 1.00 96.88 214 PHE A C 1
ATOM 1610 O O . PHE A 1 214 ? -20.390 -8.007 29.138 1.00 96.88 214 PHE A O 1
ATOM 1617 N N . THR A 1 215 ? -19.613 -6.276 30.325 1.00 96.94 215 THR A N 1
ATOM 1618 C CA . THR A 1 215 ? -20.274 -5.268 29.483 1.00 96.94 215 THR A CA 1
ATOM 1619 C C . THR A 1 215 ? -19.817 -5.378 28.033 1.00 96.94 215 THR 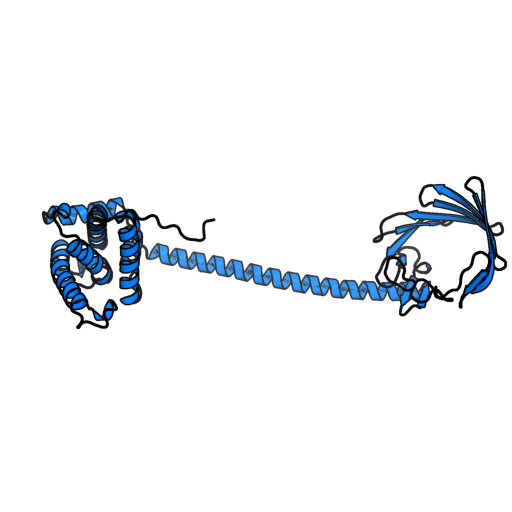A C 1
ATOM 1621 O O . THR A 1 215 ? -20.633 -5.319 27.116 1.00 96.94 215 THR A O 1
ATOM 1624 N N . LEU A 1 216 ? -18.527 -5.608 27.810 1.00 96.31 216 LEU A N 1
ATOM 1625 C CA . LEU A 1 216 ? -17.965 -5.709 26.474 1.00 96.31 216 LEU A CA 1
ATOM 1626 C C . LEU A 1 216 ? -18.291 -7.048 25.783 1.00 96.31 216 LEU A C 1
ATOM 1628 O O . LEU A 1 216 ? -18.703 -7.069 24.621 1.00 96.31 216 LEU A O 1
ATOM 1632 N N . THR A 1 217 ? -18.111 -8.180 26.468 1.00 94.69 217 THR A N 1
ATOM 1633 C CA . THR A 1 217 ? -18.218 -9.515 25.843 1.00 94.69 217 THR A CA 1
ATOM 1634 C C . THR A 1 217 ? -19.631 -10.094 25.859 1.00 94.69 217 THR A C 1
ATOM 1636 O O . THR A 1 217 ? -19.971 -10.874 24.970 1.00 94.69 217 THR A O 1
ATOM 1639 N N . VAL A 1 218 ? -20.465 -9.692 26.823 1.00 94.88 218 VAL A N 1
ATOM 1640 C CA . VAL A 1 218 ? -21.844 -10.175 26.987 1.00 94.88 218 VAL A CA 1
ATOM 1641 C C . VAL A 1 218 ? -22.826 -9.133 26.465 1.00 94.88 218 VAL A C 1
ATOM 1643 O O . VAL A 1 218 ? -23.468 -9.353 25.434 1.00 94.88 218 VAL A O 1
ATOM 1646 N N . LEU A 1 219 ? -22.883 -7.956 27.101 1.00 95.31 219 LEU A N 1
ATOM 1647 C CA . LEU A 1 219 ? -23.841 -6.912 26.713 1.00 95.31 219 LEU A CA 1
ATOM 1648 C C . LEU A 1 219 ? -23.525 -6.324 25.332 1.00 95.31 219 LEU A C 1
ATOM 1650 O O . LEU A 1 219 ? -24.444 -6.030 24.571 1.00 95.31 219 LEU A O 1
ATOM 1654 N N . GLY A 1 220 ? -22.247 -6.234 24.952 1.00 94.25 220 GLY A N 1
ATOM 1655 C CA . GLY A 1 220 ? -21.825 -5.839 23.606 1.00 94.25 220 GLY A CA 1
ATOM 1656 C C . GLY A 1 220 ? -22.364 -6.762 22.505 1.00 94.25 220 GLY A C 1
ATOM 1657 O O . GLY A 1 220 ? -22.578 -6.330 21.372 1.00 94.25 220 GLY A O 1
ATOM 1658 N N . ARG A 1 221 ? -22.662 -8.026 22.827 1.00 92.06 221 ARG A N 1
ATOM 1659 C CA . ARG A 1 221 ? -23.304 -8.990 21.911 1.00 92.06 221 ARG A CA 1
ATOM 1660 C C . ARG A 1 221 ? -24.828 -9.001 22.024 1.00 92.06 221 ARG A C 1
ATOM 1662 O O . ARG A 1 221 ? -25.501 -9.744 21.313 1.00 92.06 221 ARG A O 1
ATOM 1669 N N . GLY A 1 222 ? -25.363 -8.163 22.905 1.00 91.06 222 GLY A N 1
ATOM 1670 C CA . GLY A 1 222 ? -26.766 -8.101 23.268 1.00 91.06 222 GLY A CA 1
ATOM 1671 C C . GLY A 1 222 ? -27.204 -9.210 24.218 1.00 91.06 222 GLY A C 1
ATOM 1672 O O . GLY A 1 222 ? -28.391 -9.275 24.493 1.00 91.06 222 GLY A O 1
ATOM 1673 N N . ASP A 1 223 ? -26.315 -10.081 24.696 1.00 91.44 223 ASP A N 1
ATOM 1674 C CA . ASP A 1 223 ? -26.665 -11.172 25.611 1.00 91.44 223 ASP A CA 1
ATOM 1675 C C . ASP A 1 223 ? -26.776 -10.675 27.065 1.00 91.44 223 ASP A C 1
ATOM 1677 O O . ASP A 1 223 ? -26.417 -9.544 27.371 1.00 91.44 223 ASP A O 1
ATOM 1681 N N . ASP A 1 224 ? -27.312 -11.500 27.966 1.00 91.12 224 ASP A N 1
ATOM 1682 C CA . ASP A 1 224 ? -27.529 -11.192 29.391 1.00 91.12 224 ASP A CA 1
ATOM 1683 C C . ASP A 1 224 ? -26.760 -12.125 30.340 1.00 91.12 224 ASP A C 1
ATOM 1685 O O . ASP A 1 224 ? -26.786 -11.936 31.554 1.00 91.12 224 ASP A O 1
ATOM 1689 N N . ARG A 1 225 ? -26.089 -13.144 29.795 1.00 88.94 225 ARG A N 1
ATOM 1690 C CA . ARG A 1 225 ? -25.364 -14.161 30.559 1.00 88.94 225 ARG A CA 1
ATOM 1691 C C . ARG A 1 225 ? -24.014 -14.456 29.941 1.00 88.94 225 ARG A C 1
ATOM 1693 O O . ARG A 1 225 ? -23.889 -14.594 28.722 1.00 88.94 225 ARG A O 1
ATOM 1700 N N . PHE A 1 226 ? -23.019 -14.611 30.801 1.00 89.31 226 PHE A N 1
ATOM 1701 C CA . PHE A 1 226 ? -21.693 -15.017 30.381 1.00 89.31 226 PHE A CA 1
ATOM 1702 C C . PHE A 1 226 ? -21.680 -16.505 30.009 1.00 89.31 226 PHE A C 1
ATOM 1704 O O . PHE A 1 226 ? -22.270 -17.348 30.682 1.00 89.31 226 PHE A O 1
ATOM 1711 N N . VAL A 1 227 ? -21.011 -16.840 28.904 1.00 87.75 227 VAL A N 1
ATOM 1712 C CA . VAL A 1 227 ? -20.822 -18.228 28.462 1.00 87.75 227 VAL A CA 1
ATOM 1713 C C . VAL A 1 227 ? -19.316 -18.481 28.348 1.00 87.75 227 VAL A C 1
ATOM 1715 O O . VAL A 1 227 ? -18.721 -18.056 27.356 1.00 87.75 227 VAL A O 1
ATOM 1718 N N . PRO A 1 228 ? -18.689 -19.195 29.303 1.00 84.56 228 PRO A N 1
ATOM 1719 C CA . PRO A 1 228 ? -17.227 -19.302 29.400 1.00 84.56 228 PRO A CA 1
ATOM 1720 C C . PRO A 1 228 ? -16.549 -19.802 28.122 1.00 84.56 228 PRO A C 1
ATOM 1722 O O . PRO A 1 228 ? -15.595 -19.198 27.640 1.00 84.56 228 PRO A O 1
ATOM 1725 N N . ARG A 1 229 ? -17.119 -20.840 27.495 1.00 81.06 229 ARG A N 1
ATOM 1726 C CA . ARG A 1 229 ? -16.604 -21.403 26.235 1.00 81.06 229 ARG A CA 1
ATOM 1727 C C . ARG A 1 229 ? -16.619 -20.418 25.069 1.00 81.06 229 ARG A C 1
ATOM 1729 O O . ARG A 1 229 ? -15.849 -20.585 24.135 1.00 81.06 229 ARG A O 1
ATOM 1736 N N . ARG A 1 230 ? -17.511 -19.421 25.082 1.00 79.31 230 ARG A N 1
ATOM 1737 C CA . ARG A 1 230 ? -17.494 -18.371 24.057 1.00 79.31 230 ARG A CA 1
ATOM 1738 C C . ARG A 1 230 ? -16.335 -17.416 24.307 1.00 79.31 230 ARG A C 1
ATOM 1740 O O . ARG A 1 230 ? -15.689 -17.026 23.362 1.00 79.31 230 ARG A O 1
ATOM 1747 N N . ALA A 1 231 ? -16.000 -17.101 25.549 1.00 73.56 231 ALA A N 1
ATOM 1748 C CA . ALA A 1 231 ? -14.904 -16.184 25.862 1.00 73.56 231 ALA A CA 1
ATOM 1749 C C . ALA A 1 231 ? -13.494 -16.816 25.789 1.00 73.56 231 ALA A C 1
ATOM 1751 O O . ALA A 1 231 ? -12.547 -16.234 26.307 1.00 73.56 231 ALA A O 1
ATOM 1752 N N . GLY A 1 232 ? -13.340 -18.006 25.192 1.00 75.88 232 GLY A N 1
ATOM 1753 C CA . GLY A 1 232 ? -12.049 -18.704 25.103 1.00 75.88 232 GLY A CA 1
ATOM 1754 C C . GLY A 1 232 ? -11.560 -19.320 26.419 1.00 75.88 232 GLY A C 1
ATOM 1755 O O . GLY A 1 232 ? -10.391 -19.683 26.531 1.00 75.88 232 GLY A O 1
ATOM 1756 N N . LEU A 1 233 ? -12.433 -19.448 27.426 1.00 79.88 233 LEU A N 1
ATOM 1757 C CA . LEU A 1 233 ? -12.121 -20.165 28.663 1.00 79.88 233 LEU A CA 1
ATOM 1758 C C . LEU A 1 233 ? -12.382 -21.661 28.452 1.00 79.88 233 LEU A C 1
ATOM 1760 O O . LEU A 1 233 ? -13.461 -22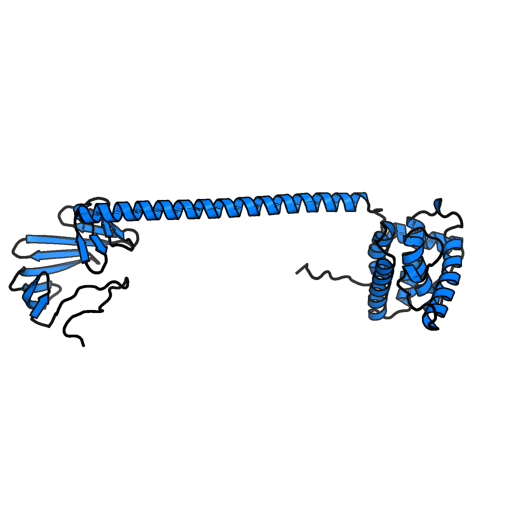.169 28.764 1.00 79.88 233 LEU A O 1
ATOM 1764 N N . ASP A 1 234 ? -11.392 -22.346 27.877 1.00 75.81 234 ASP A N 1
ATOM 1765 C CA . ASP A 1 234 ? -11.459 -23.783 27.580 1.00 75.81 234 ASP A CA 1
ATOM 1766 C C . ASP A 1 234 ? -11.280 -24.663 28.832 1.00 75.81 234 ASP A C 1
ATOM 1768 O O . ASP A 1 234 ? -11.867 -25.742 28.911 1.00 75.81 234 ASP A O 1
ATOM 1772 N N . ASP A 1 235 ? -10.520 -24.191 29.828 1.00 78.38 235 ASP A N 1
ATOM 1773 C CA . ASP A 1 235 ? -10.302 -24.871 31.114 1.00 78.38 235 ASP A CA 1
ATOM 1774 C C . ASP A 1 235 ? -11.126 -24.219 32.236 1.00 78.38 235 ASP A C 1
ATOM 1776 O O . ASP A 1 235 ? -10.631 -23.436 33.057 1.00 78.38 235 ASP A O 1
ATOM 1780 N N . THR A 1 236 ? -12.423 -24.532 32.243 1.00 77.44 236 THR A N 1
ATOM 1781 C CA . THR A 1 236 ? -13.377 -24.038 33.247 1.00 77.44 236 THR A CA 1
ATOM 1782 C C . THR A 1 236 ? -13.165 -24.627 34.641 1.00 77.44 236 THR A C 1
ATOM 1784 O O . THR A 1 236 ? -13.766 -24.126 35.587 1.00 77.44 236 THR A O 1
ATOM 1787 N N . ASP A 1 237 ? -12.328 -25.659 34.782 1.00 79.19 237 ASP A N 1
ATOM 1788 C CA . ASP A 1 237 ? -12.114 -26.363 36.052 1.00 79.19 237 ASP A CA 1
ATOM 1789 C C . ASP A 1 237 ? -10.943 -25.772 36.856 1.00 79.19 237 ASP A C 1
ATOM 1791 O O . ASP A 1 237 ? -10.749 -26.099 38.032 1.00 79.19 237 ASP A O 1
ATOM 1795 N N . SER A 1 238 ? -10.169 -24.860 36.259 1.00 87.06 238 SER A N 1
ATOM 1796 C CA . SER A 1 238 ? -9.140 -24.122 36.986 1.00 87.06 238 SER A CA 1
ATOM 1797 C C . SER A 1 238 ? -9.766 -23.190 38.035 1.00 87.06 238 SER A C 1
ATOM 1799 O O . SER A 1 238 ? -10.735 -22.477 37.772 1.00 87.06 238 SER A O 1
ATOM 1801 N N . ALA A 1 239 ? -9.178 -23.134 39.236 1.00 85.44 239 ALA A N 1
ATOM 1802 C CA . ALA A 1 239 ? -9.684 -22.290 40.327 1.00 85.44 239 ALA A CA 1
ATOM 1803 C C . ALA A 1 239 ? -9.789 -20.801 39.939 1.00 85.44 239 ALA A C 1
ATOM 1805 O O . ALA A 1 239 ? -10.655 -20.086 40.435 1.00 85.44 239 ALA A O 1
ATOM 1806 N N . VAL A 1 240 ? -8.920 -20.345 39.031 1.00 84.75 240 VAL A N 1
ATOM 1807 C CA . VAL A 1 240 ? -8.928 -18.976 38.501 1.00 84.75 240 VAL A CA 1
ATOM 1808 C C . VAL A 1 240 ? -10.112 -18.754 37.559 1.00 84.75 240 VAL A C 1
ATOM 1810 O O . VAL A 1 240 ? -10.783 -17.732 37.680 1.00 84.75 240 VAL A O 1
ATOM 1813 N N . ALA A 1 241 ? -10.401 -19.701 36.660 1.00 86.06 241 ALA A N 1
ATOM 1814 C CA . ALA A 1 241 ? -11.551 -19.599 35.765 1.00 86.06 241 ALA A CA 1
ATOM 1815 C C . ALA A 1 241 ? -12.867 -19.612 36.549 1.00 86.06 241 ALA A C 1
ATOM 1817 O O . ALA A 1 241 ? -13.721 -18.769 36.300 1.00 86.06 241 ALA A O 1
ATOM 1818 N N . VAL A 1 242 ? -13.002 -20.500 37.540 1.00 88.94 242 VAL A N 1
ATOM 1819 C CA . VAL A 1 242 ? -14.192 -20.556 38.406 1.00 88.94 242 VAL A CA 1
ATOM 1820 C C . VAL A 1 242 ? -14.408 -19.226 39.129 1.00 88.94 242 VAL A C 1
ATOM 1822 O O . VAL A 1 242 ? -15.514 -18.695 39.115 1.00 88.94 242 VAL A O 1
ATOM 1825 N N . ALA A 1 243 ? -13.348 -18.661 39.713 1.00 89.69 243 ALA A N 1
ATOM 1826 C CA . ALA A 1 243 ? -13.428 -17.390 40.425 1.00 89.69 243 ALA A CA 1
ATOM 1827 C C . ALA A 1 243 ? -13.811 -16.218 39.503 1.00 89.69 243 ALA A C 1
ATOM 1829 O O . ALA A 1 243 ? -14.596 -15.366 39.902 1.00 89.69 243 ALA A O 1
ATOM 1830 N N . LEU A 1 244 ? -13.289 -16.185 38.271 1.00 90.19 244 LEU A N 1
ATOM 1831 C CA . LEU A 1 244 ? -13.639 -15.163 37.280 1.00 90.19 244 LEU A CA 1
ATOM 1832 C C . LEU A 1 244 ? -15.090 -15.295 36.800 1.00 90.19 244 LEU A C 1
ATOM 1834 O O . LEU A 1 244 ? -15.762 -14.286 36.614 1.00 90.19 244 LEU A O 1
ATOM 1838 N N . ILE A 1 245 ? -15.572 -16.522 36.587 1.00 91.88 245 ILE A N 1
ATOM 1839 C CA . ILE A 1 245 ? -16.959 -16.777 36.176 1.00 91.88 245 ILE A CA 1
ATOM 1840 C C . ILE A 1 245 ? -17.929 -16.298 37.262 1.00 91.88 245 ILE A C 1
ATOM 1842 O O . ILE A 1 245 ? -18.891 -15.610 36.941 1.00 91.88 245 ILE A O 1
ATOM 1846 N N . ASP A 1 246 ? -17.641 -16.593 38.532 1.00 93.56 246 ASP A N 1
ATOM 1847 C CA . ASP A 1 246 ? -18.460 -16.156 39.670 1.00 93.56 246 ASP A CA 1
ATOM 1848 C C . ASP A 1 246 ? -18.515 -14.620 39.793 1.00 93.56 246 ASP A C 1
ATOM 1850 O O . ASP A 1 246 ? -19.590 -14.040 39.985 1.00 93.56 246 ASP A O 1
ATOM 1854 N N . ASP A 1 247 ? -17.380 -13.940 39.582 1.00 94.19 247 ASP A N 1
ATOM 1855 C CA . ASP A 1 247 ? -17.345 -12.473 39.538 1.00 94.19 247 ASP A CA 1
ATOM 1856 C C . ASP A 1 247 ? -18.184 -11.926 38.378 1.00 94.19 247 ASP A C 1
ATOM 1858 O O . ASP A 1 247 ? -18.928 -10.960 38.545 1.00 94.19 247 ASP A O 1
ATOM 1862 N N . LEU A 1 248 ? -18.060 -12.528 37.190 1.00 94.38 248 LEU A N 1
ATOM 1863 C CA . LEU A 1 248 ? -18.776 -12.099 35.989 1.00 94.38 248 LEU A CA 1
ATOM 1864 C C . LEU A 1 248 ? -20.283 -12.293 36.119 1.00 94.38 248 LEU A C 1
ATOM 1866 O O . LEU A 1 248 ? -21.034 -11.425 35.681 1.00 94.38 248 LEU A O 1
ATOM 1870 N N . ASP A 1 249 ? -20.727 -13.389 36.727 1.00 94.38 249 ASP A N 1
ATOM 1871 C CA . ASP A 1 249 ? -22.145 -13.637 36.972 1.00 94.38 249 ASP A CA 1
ATOM 1872 C C . ASP A 1 249 ? -22.699 -12.656 38.015 1.00 94.38 249 ASP A C 1
ATOM 1874 O O . ASP A 1 249 ? -23.769 -12.073 37.813 1.00 94.38 249 ASP A O 1
ATOM 1878 N N . THR A 1 250 ? -21.946 -12.401 39.090 1.00 95.56 250 THR A N 1
ATOM 1879 C CA . THR A 1 250 ? -22.349 -11.474 40.159 1.00 95.56 250 THR A CA 1
ATOM 1880 C C . THR A 1 250 ? -22.423 -10.032 39.658 1.00 95.56 250 THR A C 1
ATOM 1882 O O . THR A 1 250 ? -23.473 -9.387 39.741 1.00 95.56 250 THR A O 1
ATOM 1885 N N . VAL A 1 251 ? -21.329 -9.525 39.085 1.00 96.06 251 VAL A N 1
ATOM 1886 C CA . VAL A 1 251 ? -21.254 -8.154 38.561 1.00 96.06 251 VAL A CA 1
ATOM 1887 C C . VAL A 1 251 ? -22.163 -7.997 37.342 1.00 96.06 251 VAL A C 1
ATOM 1889 O O . VAL A 1 251 ? -22.829 -6.974 37.183 1.00 96.06 251 VAL A O 1
ATOM 1892 N N . GLY A 1 252 ? -22.257 -9.023 36.497 1.00 94.75 252 GLY A N 1
ATOM 1893 C CA . GLY A 1 252 ? -23.119 -9.023 35.324 1.00 94.75 252 GLY A CA 1
ATOM 1894 C C . GLY A 1 252 ? -24.598 -8.902 35.668 1.00 94.75 252 GLY A C 1
ATOM 1895 O O . GLY A 1 252 ? -25.308 -8.103 35.049 1.00 94.75 252 GLY A O 1
ATOM 1896 N N . ALA A 1 253 ? -25.064 -9.615 36.697 1.00 94.50 253 ALA A N 1
ATOM 1897 C CA . ALA A 1 253 ? -26.423 -9.467 37.212 1.00 94.50 253 ALA A CA 1
ATOM 1898 C C . ALA A 1 253 ? -26.686 -8.039 37.722 1.00 94.50 253 ALA A C 1
ATOM 1900 O O . ALA A 1 253 ? -27.749 -7.471 37.458 1.00 94.50 253 ALA A O 1
ATOM 1901 N N . GLN A 1 254 ? -25.704 -7.436 38.396 1.00 95.06 254 GLN A N 1
ATOM 1902 C CA . GLN A 1 254 ? -25.799 -6.075 38.920 1.00 95.06 254 GLN A CA 1
ATOM 1903 C C . GLN A 1 254 ? -25.871 -5.029 37.794 1.00 95.06 254 GLN A C 1
ATOM 1905 O O . GLN A 1 254 ? -26.781 -4.204 37.776 1.00 95.06 254 GLN A O 1
ATOM 1910 N N . ILE A 1 255 ? -24.994 -5.118 36.791 1.00 95.75 255 ILE A N 1
ATOM 1911 C CA . ILE A 1 255 ? -24.995 -4.214 35.629 1.00 95.75 255 ILE A CA 1
ATOM 1912 C C . ILE A 1 255 ? -26.283 -4.360 34.809 1.00 95.75 255 ILE A C 1
ATOM 1914 O O . ILE A 1 255 ? -26.872 -3.372 34.368 1.00 95.75 255 ILE A O 1
ATOM 1918 N N . THR A 1 256 ? -26.748 -5.595 34.620 1.00 94.88 256 THR A N 1
ATOM 1919 C CA . THR A 1 256 ? -28.008 -5.890 33.922 1.00 94.88 256 THR A CA 1
ATOM 1920 C C . THR A 1 256 ? -29.197 -5.246 34.638 1.00 94.88 256 THR A C 1
ATOM 1922 O O . THR A 1 256 ? -30.115 -4.754 33.984 1.00 94.88 256 THR A O 1
ATOM 1925 N N . MET A 1 257 ? -29.165 -5.195 35.972 1.00 93.31 257 MET A N 1
ATOM 1926 C CA . MET A 1 257 ? -30.165 -4.497 36.778 1.00 93.31 257 MET A CA 1
ATOM 1927 C C . MET A 1 257 ? -30.104 -2.980 36.574 1.00 93.31 257 MET A C 1
ATOM 1929 O O . MET A 1 257 ? -31.153 -2.365 36.397 1.00 93.31 257 MET A O 1
ATOM 1933 N N . TRP A 1 258 ? -28.903 -2.388 36.523 1.00 94.25 258 TRP A N 1
ATOM 1934 C CA . TRP A 1 258 ? -28.737 -0.948 36.284 1.00 94.25 258 TRP A CA 1
ATOM 1935 C C . TRP A 1 258 ? -29.320 -0.503 34.943 1.00 94.25 258 TRP A C 1
ATOM 1937 O O . TRP A 1 258 ? -29.933 0.554 34.849 1.00 94.25 258 TRP A O 1
ATOM 1947 N N . LEU A 1 259 ? -29.135 -1.325 33.909 1.00 92.88 259 LEU A N 1
ATOM 1948 C CA . LEU A 1 259 ? -29.598 -1.058 32.545 1.00 92.88 259 LEU A CA 1
ATOM 1949 C C . LEU A 1 259 ? -31.066 -1.447 32.305 1.00 92.88 259 LEU A C 1
ATOM 1951 O O . LEU A 1 259 ? -31.582 -1.227 31.210 1.00 92.88 259 LEU A O 1
ATOM 1955 N N . GLY A 1 260 ? -31.735 -2.031 33.302 1.00 89.31 260 GLY A N 1
ATOM 1956 C CA . GLY A 1 260 ? -33.104 -2.527 33.201 1.00 89.31 260 GLY A CA 1
ATOM 1957 C C . GLY A 1 260 ? -33.206 -3.963 32.671 1.00 89.31 260 GLY A C 1
ATOM 1958 O O . GLY A 1 260 ? -32.412 -4.431 31.851 1.00 89.31 260 GLY A O 1
ATOM 1959 N N . ALA A 1 261 ? -34.227 -4.686 33.141 1.00 78.81 261 ALA A N 1
ATOM 1960 C CA . ALA A 1 261 ? -34.412 -6.114 32.862 1.00 78.81 261 ALA A CA 1
ATOM 1961 C C . ALA A 1 261 ? -34.780 -6.429 31.399 1.00 78.81 261 ALA A C 1
ATOM 1963 O O . ALA A 1 261 ? -34.504 -7.531 30.928 1.00 78.81 261 ALA A O 1
ATOM 1964 N N . ASP A 1 262 ? -35.378 -5.480 30.677 1.00 84.06 262 ASP A N 1
ATOM 1965 C CA . ASP A 1 262 ? -35.797 -5.679 29.290 1.00 84.06 262 ASP A CA 1
ATOM 1966 C C . ASP A 1 262 ? -34.611 -5.535 28.322 1.00 84.06 262 ASP A C 1
ATOM 1968 O O . ASP A 1 262 ? -34.090 -4.441 28.111 1.00 84.06 262 ASP A O 1
ATOM 1972 N N . ARG A 1 263 ? -34.195 -6.659 27.722 1.00 81.38 263 ARG A N 1
ATOM 1973 C CA . ARG A 1 263 ? -33.098 -6.742 26.745 1.00 81.38 263 ARG A CA 1
ATOM 1974 C C . ARG A 1 263 ? -33.356 -5.886 25.504 1.00 81.38 263 ARG A C 1
ATOM 1976 O O . ARG A 1 263 ? -32.411 -5.287 24.998 1.00 81.38 263 ARG A O 1
ATOM 1983 N N . GLU A 1 264 ? -34.589 -5.844 25.003 1.00 76.50 264 GLU A N 1
ATOM 1984 C CA . GLU A 1 264 ? -34.918 -5.162 23.742 1.00 76.50 264 GLU A CA 1
ATOM 1985 C C . GLU A 1 264 ? -35.049 -3.645 23.925 1.00 76.50 264 GLU A C 1
ATOM 1987 O O . GLU A 1 264 ? -34.812 -2.884 22.987 1.00 76.50 264 GLU A O 1
ATOM 1992 N N . ALA A 1 265 ? -35.355 -3.197 25.145 1.00 79.44 265 ALA A N 1
ATOM 1993 C CA . ALA A 1 265 ? -35.461 -1.780 25.483 1.00 79.44 265 ALA A CA 1
ATOM 1994 C C . ALA A 1 265 ? -34.114 -1.108 25.817 1.00 79.44 265 ALA A C 1
ATOM 1996 O O . ALA A 1 265 ? -34.059 0.120 25.935 1.00 79.44 265 ALA A O 1
ATOM 1997 N N . ARG A 1 266 ? -33.018 -1.868 25.974 1.00 87.50 266 ARG A N 1
ATOM 1998 C CA . ARG A 1 266 ? -31.702 -1.303 26.323 1.00 87.50 266 ARG A CA 1
ATOM 1999 C C . ARG A 1 266 ? -31.140 -0.471 25.178 1.00 87.50 266 ARG A C 1
ATOM 2001 O O . ARG A 1 266 ? -30.726 -0.992 24.144 1.00 87.50 266 ARG A O 1
ATOM 2008 N N . ALA A 1 267 ? -31.047 0.835 25.402 1.00 90.56 267 ALA A N 1
ATOM 2009 C CA . ALA A 1 267 ? -30.399 1.737 24.464 1.00 90.56 267 ALA A CA 1
ATOM 2010 C C . ALA A 1 267 ? -28.890 1.416 24.361 1.00 90.56 267 ALA A C 1
ATOM 2012 O O . ALA A 1 267 ? -28.208 1.385 25.391 1.00 90.56 267 ALA A O 1
ATOM 2013 N N . PRO A 1 268 ? -28.323 1.246 23.149 1.00 92.56 268 PRO A N 1
ATOM 2014 C CA . PRO A 1 268 ? -26.888 1.005 22.964 1.00 92.56 268 PRO A CA 1
ATOM 2015 C C . PRO A 1 268 ? -25.999 2.070 23.622 1.00 92.56 268 PRO A C 1
ATOM 2017 O O . PRO A 1 268 ? -24.947 1.752 24.170 1.00 92.56 268 PRO A O 1
ATOM 2020 N N . THR A 1 269 ? -26.457 3.326 23.634 1.00 94.31 269 THR A N 1
ATOM 2021 C CA . THR A 1 269 ? -25.806 4.459 24.310 1.00 94.31 269 THR A CA 1
ATOM 2022 C C . THR A 1 269 ? -25.647 4.249 25.811 1.00 94.31 269 THR A C 1
ATOM 2024 O O . THR A 1 269 ? -24.615 4.617 26.365 1.00 94.31 269 THR A O 1
ATOM 2027 N N . ALA A 1 270 ? -26.635 3.642 26.474 1.00 94.88 270 ALA A N 1
ATOM 2028 C CA . ALA A 1 270 ? -26.586 3.367 27.906 1.00 94.88 270 ALA A CA 1
ATOM 2029 C C . ALA A 1 270 ? -25.558 2.273 28.220 1.00 94.88 270 ALA A C 1
ATOM 2031 O O . ALA A 1 270 ? -24.735 2.450 29.114 1.00 94.88 270 ALA A O 1
ATOM 2032 N N . VAL A 1 271 ? -25.542 1.188 27.436 1.00 96.38 271 VAL A N 1
ATOM 2033 C CA . VAL A 1 271 ? -24.561 0.099 27.596 1.00 96.38 271 VAL A CA 1
ATOM 2034 C C . VAL A 1 271 ? -23.136 0.618 27.382 1.00 96.38 271 VAL A C 1
ATOM 2036 O O . VAL A 1 271 ? -22.250 0.378 28.202 1.00 96.38 271 VAL A O 1
ATOM 2039 N N . LEU A 1 272 ? -22.920 1.378 26.304 1.00 96.38 272 LEU A N 1
ATOM 2040 C CA . LEU A 1 272 ? -21.623 1.976 25.991 1.00 96.38 272 LEU A CA 1
ATOM 2041 C C . LEU A 1 272 ? -21.201 3.009 27.049 1.00 96.38 272 LEU A C 1
ATOM 2043 O O . LEU A 1 272 ? -20.030 3.095 27.411 1.00 96.38 272 LEU A O 1
ATOM 2047 N N . GLY A 1 273 ? -22.166 3.759 27.584 1.00 96.94 273 GLY A N 1
ATOM 2048 C CA . GLY A 1 273 ? -21.965 4.689 28.689 1.00 96.94 273 GLY A CA 1
ATOM 2049 C C . GLY A 1 273 ? -21.523 3.997 29.975 1.00 96.94 273 GLY A C 1
ATOM 2050 O O . GLY A 1 273 ? -20.564 4.451 30.597 1.00 96.94 273 GLY A O 1
ATOM 2051 N N . VAL A 1 274 ? -22.170 2.887 30.352 1.00 97.69 274 VAL A N 1
ATOM 2052 C CA . VAL A 1 274 ? -21.780 2.073 31.516 1.00 97.69 274 VAL A CA 1
ATOM 2053 C C . VAL A 1 274 ? -20.364 1.525 31.348 1.00 97.69 274 VAL A C 1
ATOM 2055 O O . VAL A 1 274 ? -19.548 1.669 32.257 1.00 97.69 274 VAL A O 1
ATOM 2058 N N . LEU A 1 275 ? -20.025 0.991 30.169 1.00 98.19 275 LEU A N 1
ATOM 2059 C CA . LEU A 1 275 ? -18.656 0.560 29.869 1.00 98.19 275 LEU A CA 1
ATOM 2060 C C . LEU A 1 275 ? -17.652 1.704 30.074 1.00 98.19 275 LEU A C 1
ATOM 2062 O O . LEU A 1 275 ? -16.616 1.515 30.709 1.00 98.19 275 LEU A O 1
ATOM 2066 N N . PHE A 1 276 ? -17.965 2.894 29.557 1.00 97.75 276 PHE A N 1
ATOM 2067 C CA . PHE A 1 276 ? -17.083 4.056 29.631 1.00 97.75 276 PHE A CA 1
ATOM 2068 C C . PHE A 1 276 ? -16.805 4.483 31.078 1.00 97.75 276 PHE A C 1
ATOM 2070 O O . PHE A 1 276 ? -15.656 4.741 31.435 1.00 97.75 276 PHE A O 1
ATOM 2077 N N . VAL A 1 277 ? -17.835 4.552 31.930 1.00 97.56 277 VAL A N 1
ATOM 2078 C CA . VAL A 1 277 ? -17.660 4.958 33.337 1.00 97.56 277 VAL A CA 1
ATOM 2079 C C . VAL A 1 277 ? -16.969 3.879 34.172 1.00 97.56 277 VAL A C 1
ATOM 2081 O O . VAL A 1 277 ? -16.129 4.223 35.003 1.00 97.56 277 VAL A O 1
ATOM 2084 N N . LEU A 1 278 ? -17.231 2.593 33.904 1.00 98.12 278 LEU A N 1
ATOM 2085 C CA . LEU A 1 278 ? -16.482 1.482 34.503 1.00 98.12 278 LEU A CA 1
ATOM 2086 C C . LEU A 1 278 ? -14.998 1.557 34.129 1.00 98.12 278 LEU A C 1
ATOM 2088 O O . LEU A 1 278 ? -14.134 1.401 34.990 1.00 98.12 278 LEU A O 1
ATOM 2092 N N . ALA A 1 279 ? -14.695 1.856 32.862 1.00 98.00 279 ALA A N 1
ATOM 2093 C CA . ALA A 1 279 ? -13.326 1.929 32.358 1.00 98.00 279 ALA A CA 1
ATOM 2094 C C . ALA A 1 279 ? -12.569 3.096 32.983 1.00 98.00 279 ALA A C 1
ATOM 2096 O O . ALA A 1 279 ? -11.435 2.918 33.423 1.00 98.00 279 ALA A O 1
ATOM 2097 N N . ALA A 1 280 ? -13.214 4.259 33.087 1.00 97.44 280 ALA A N 1
ATOM 2098 C CA . ALA A 1 280 ? -12.645 5.420 33.756 1.00 97.44 280 ALA A CA 1
ATOM 2099 C C . ALA A 1 280 ? -12.363 5.139 35.246 1.00 97.44 280 ALA A C 1
ATOM 2101 O O . ALA A 1 280 ? -11.242 5.357 35.706 1.00 97.44 280 ALA A O 1
ATOM 2102 N N . ALA A 1 281 ? -13.332 4.580 35.982 1.00 97.81 281 ALA A N 1
ATOM 2103 C CA . ALA A 1 281 ? -13.171 4.251 37.402 1.00 97.81 281 ALA A CA 1
ATOM 2104 C C . ALA A 1 281 ? -12.085 3.187 37.642 1.00 97.81 281 ALA A C 1
ATOM 2106 O O . ALA A 1 281 ? -11.315 3.264 38.603 1.00 97.81 281 ALA A O 1
ATOM 2107 N N . TRP A 1 282 ? -11.990 2.193 36.755 1.00 98.06 282 TRP A N 1
ATOM 2108 C CA . TRP A 1 282 ? -10.929 1.193 36.806 1.00 98.06 282 TRP A CA 1
ATOM 2109 C C . TRP A 1 282 ? -9.558 1.816 36.509 1.00 98.06 282 TRP A C 1
ATOM 2111 O O . TRP A 1 282 ? -8.600 1.584 37.248 1.00 98.06 282 TRP A O 1
ATOM 2121 N N . ALA A 1 283 ? -9.464 2.665 35.481 1.00 97.44 283 ALA A N 1
ATOM 2122 C CA . ALA A 1 283 ? -8.230 3.333 35.080 1.00 97.44 283 ALA A CA 1
ATOM 2123 C C . ALA A 1 283 ? -7.654 4.236 36.179 1.00 97.44 283 ALA A C 1
ATOM 2125 O O . ALA A 1 283 ? -6.438 4.235 36.382 1.00 97.44 283 ALA A O 1
ATOM 2126 N N . GLU A 1 284 ? -8.498 4.944 36.936 1.00 97.25 284 GLU A N 1
ATOM 2127 C CA . GLU A 1 284 ? -8.079 5.748 38.097 1.00 97.25 284 GLU A CA 1
ATOM 2128 C C . GLU A 1 284 ? -7.328 4.923 39.153 1.00 97.25 284 GLU A C 1
ATOM 2130 O O . GLU A 1 284 ? -6.465 5.442 39.863 1.00 97.25 284 GLU A O 1
ATOM 2135 N N . LYS A 1 285 ? -7.600 3.616 39.225 1.00 97.44 285 LYS A N 1
ATOM 2136 C CA . LYS A 1 285 ? -6.993 2.696 40.194 1.00 97.44 285 LYS A CA 1
ATOM 2137 C C . LYS A 1 285 ? -5.757 1.973 39.649 1.00 97.44 285 LYS A C 1
ATOM 2139 O O . LYS A 1 285 ? -5.122 1.245 40.417 1.00 97.44 285 LYS A O 1
ATOM 2144 N N . MET A 1 286 ? -5.423 2.144 38.367 1.00 97.19 286 MET A N 1
ATOM 2145 C CA . MET A 1 286 ? -4.398 1.376 37.647 1.00 97.19 286 MET A CA 1
ATOM 2146 C C . MET A 1 286 ? -3.226 2.225 37.166 1.00 97.19 286 MET A C 1
ATOM 2148 O O . MET A 1 286 ? -3.391 3.385 36.777 1.00 97.19 286 MET A O 1
ATOM 2152 N N . ALA A 1 287 ? -2.040 1.615 37.106 1.00 95.88 287 ALA A N 1
ATOM 2153 C CA . ALA A 1 287 ? -0.877 2.220 36.463 1.00 95.88 287 ALA A CA 1
ATOM 2154 C C . ALA A 1 287 ? -1.019 2.185 34.925 1.00 95.88 287 ALA A C 1
ATOM 2156 O O . ALA A 1 287 ? -1.599 1.232 34.405 1.00 95.88 287 ALA A O 1
ATOM 2157 N N . PRO A 1 288 ? -0.458 3.154 34.174 1.00 93.06 288 PRO A N 1
ATOM 2158 C CA . PRO A 1 288 ? -0.624 3.230 32.718 1.00 93.06 288 PRO A CA 1
ATOM 2159 C C . PRO A 1 288 ? -0.326 1.937 31.928 1.00 93.06 288 PRO A C 1
ATOM 2161 O O . PRO A 1 288 ? -1.136 1.604 31.064 1.00 93.06 288 PRO A O 1
ATOM 2164 N N . PRO A 1 289 ? 0.734 1.151 32.227 1.00 93.81 289 PRO A N 1
ATOM 2165 C CA . PRO A 1 289 ? 1.003 -0.098 31.502 1.00 93.81 289 PRO A CA 1
ATOM 2166 C C . PRO A 1 289 ? -0.127 -1.126 31.634 1.00 93.81 289 PRO A C 1
ATOM 2168 O O . PRO A 1 289 ? -0.528 -1.742 30.653 1.00 93.81 289 PRO A O 1
ATOM 2171 N N . GLN A 1 290 ? -0.710 -1.233 32.831 1.00 95.69 290 GLN A N 1
ATOM 2172 C CA . GLN A 1 290 ? -1.806 -2.164 33.108 1.00 95.69 290 GLN A CA 1
ATOM 2173 C C . GLN A 1 290 ? -3.061 -1.798 32.311 1.00 95.69 290 GLN A C 1
ATOM 2175 O O . GLN A 1 290 ? -3.843 -2.671 31.954 1.00 95.69 290 GLN A O 1
ATOM 2180 N N . ARG A 1 291 ? -3.252 -0.509 32.000 1.00 96.25 291 ARG A N 1
ATOM 2181 C CA . ARG A 1 291 ? -4.393 -0.040 31.206 1.00 96.25 291 ARG A CA 1
ATOM 2182 C C . ARG A 1 291 ? -4.294 -0.468 29.748 1.00 96.25 291 ARG A C 1
ATOM 2184 O O . ARG A 1 291 ? -5.300 -0.864 29.170 1.00 96.25 291 ARG A O 1
ATOM 2191 N N . ALA A 1 292 ? -3.090 -0.425 29.182 1.00 94.06 292 ALA A N 1
ATOM 2192 C CA . ALA A 1 292 ? -2.837 -0.926 27.837 1.00 94.06 292 ALA A CA 1
ATOM 2193 C C . ALA A 1 292 ? -2.982 -2.456 27.772 1.00 94.06 292 ALA A C 1
ATOM 2195 O O . ALA A 1 292 ? -3.636 -2.965 26.868 1.00 94.06 292 ALA A O 1
ATOM 2196 N N . GLU A 1 293 ? -2.448 -3.181 28.761 1.00 94.75 293 GLU A N 1
ATOM 2197 C CA . GLU A 1 293 ? -2.613 -4.640 28.865 1.00 94.75 293 GLU A CA 1
ATOM 2198 C C . GLU A 1 293 ? -4.088 -5.044 28.981 1.00 94.75 293 GLU A C 1
ATOM 2200 O O . GLU A 1 293 ? -4.533 -5.958 28.292 1.00 94.75 293 GLU A O 1
ATOM 2205 N N . ALA A 1 294 ? -4.870 -4.333 29.797 1.00 94.88 294 ALA A N 1
ATOM 2206 C CA . ALA A 1 294 ? -6.302 -4.578 29.923 1.00 94.88 294 ALA A CA 1
ATOM 2207 C C . ALA A 1 294 ? -7.066 -4.307 28.625 1.00 94.88 294 ALA A C 1
ATOM 2209 O O . ALA A 1 294 ? -7.953 -5.084 28.286 1.00 94.88 294 ALA A O 1
ATOM 2210 N N . LEU A 1 295 ? -6.725 -3.243 27.889 1.00 96.00 295 LEU A N 1
ATOM 2211 C CA . LEU A 1 295 ? -7.333 -2.964 26.587 1.00 96.00 295 LEU A CA 1
ATOM 2212 C C . LEU A 1 295 ? -7.105 -4.127 25.610 1.00 96.00 295 LEU A C 1
ATOM 2214 O O . LEU A 1 295 ? -8.057 -4.576 24.980 1.00 96.00 295 LEU A O 1
ATOM 2218 N N . LEU A 1 296 ? -5.873 -4.639 25.528 1.00 94.56 296 LEU A N 1
ATOM 2219 C CA . LEU A 1 296 ? -5.539 -5.787 24.679 1.00 94.56 296 LEU A CA 1
ATOM 2220 C C . LEU A 1 296 ? -6.261 -7.061 25.136 1.00 94.56 296 LEU A C 1
ATOM 2222 O O . LEU A 1 296 ? -6.858 -7.749 24.318 1.00 94.56 296 LEU A O 1
ATOM 2226 N N . ALA A 1 297 ? -6.289 -7.341 26.442 1.00 93.38 297 ALA A N 1
ATOM 2227 C CA . ALA A 1 297 ? -6.984 -8.510 26.981 1.00 93.38 297 ALA A CA 1
ATOM 2228 C C . ALA A 1 297 ? -8.501 -8.471 26.714 1.00 93.38 297 ALA A C 1
ATOM 2230 O O . ALA A 1 297 ? -9.114 -9.499 26.429 1.00 93.38 297 ALA A O 1
ATOM 2231 N N . LEU A 1 298 ? -9.113 -7.287 26.795 1.00 94.69 298 LEU A N 1
ATOM 2232 C CA . LEU A 1 298 ? -10.522 -7.069 26.465 1.00 94.69 298 LEU A CA 1
ATOM 2233 C C . LEU A 1 298 ? -10.794 -7.255 24.961 1.00 94.69 298 LEU A C 1
ATOM 2235 O O . LEU A 1 298 ? -11.818 -7.836 24.589 1.00 94.69 298 LEU A O 1
ATOM 2239 N N . ASP A 1 299 ? -9.877 -6.798 24.107 1.00 94.94 299 ASP A N 1
ATOM 2240 C CA . ASP A 1 299 ? -9.934 -6.983 22.654 1.00 94.94 299 ASP A CA 1
ATOM 2241 C C . ASP A 1 299 ? -9.826 -8.467 22.258 1.00 94.94 299 ASP A C 1
ATOM 2243 O O . ASP A 1 299 ? -10.652 -8.980 21.494 1.00 94.94 299 ASP A O 1
ATOM 2247 N N . ASP A 1 300 ? -8.873 -9.183 22.860 1.00 92.75 300 ASP A N 1
ATOM 2248 C CA . ASP A 1 300 ? -8.674 -10.624 22.683 1.00 92.75 300 ASP A CA 1
ATOM 2249 C C . ASP A 1 300 ? -9.899 -11.420 23.151 1.00 92.75 300 ASP A C 1
ATOM 2251 O O . ASP A 1 300 ? -10.368 -12.318 22.446 1.00 92.75 300 ASP A O 1
ATOM 2255 N N . ALA A 1 301 ? -10.485 -11.058 24.298 1.00 90.88 301 ALA A N 1
ATOM 2256 C CA . ALA A 1 301 ? -11.703 -11.691 24.801 1.00 90.88 301 ALA A CA 1
ATOM 2257 C C . ALA A 1 301 ? -12.897 -11.503 23.845 1.00 90.88 301 ALA A C 1
ATOM 2259 O O . ALA A 1 301 ? -13.722 -12.409 23.688 1.00 90.88 301 ALA A O 1
ATOM 2260 N N . CYS A 1 302 ? -12.985 -10.358 23.157 1.00 91.69 302 CYS A N 1
ATOM 2261 C CA . CYS A 1 302 ? -13.999 -10.140 22.124 1.00 91.69 302 CYS A CA 1
ATOM 2262 C C . CYS A 1 302 ? -13.784 -11.032 20.906 1.00 91.69 302 CYS A C 1
ATOM 2264 O O . CYS A 1 302 ? -14.750 -11.599 20.397 1.00 91.69 302 CYS A O 1
ATOM 2266 N N . LEU A 1 303 ? -12.536 -11.154 20.445 1.00 90.69 303 LEU A N 1
ATOM 2267 C CA . LEU A 1 303 ? -12.182 -11.997 19.302 1.00 90.69 303 LEU A CA 1
ATOM 2268 C C . LEU A 1 303 ? -12.415 -13.482 19.596 1.00 90.69 303 LEU A C 1
ATOM 2270 O O . LEU A 1 303 ? -12.920 -14.202 18.732 1.00 90.69 303 LEU A O 1
ATOM 2274 N N . ALA A 1 304 ? -12.114 -13.928 20.818 1.00 89.12 304 ALA A N 1
ATOM 2275 C CA . ALA A 1 304 ? -12.391 -15.290 21.266 1.00 89.12 304 ALA A CA 1
ATOM 2276 C C . ALA A 1 304 ? -13.896 -15.619 21.205 1.00 89.12 304 ALA A C 1
ATOM 2278 O O . ALA A 1 304 ? -14.270 -16.713 20.781 1.00 89.12 304 ALA A O 1
ATOM 2279 N N . ALA A 1 305 ? -14.761 -14.641 21.512 1.00 85.69 305 ALA A N 1
ATOM 2280 C CA . ALA A 1 305 ? -16.224 -14.748 21.430 1.00 85.69 305 ALA A CA 1
ATOM 2281 C C . ALA A 1 305 ? -16.806 -14.789 20.007 1.00 85.69 305 ALA A C 1
ATOM 2283 O O . ALA A 1 305 ? -18.022 -14.965 19.842 1.00 85.69 305 ALA A O 1
ATOM 2284 N N . GLY A 1 306 ? -15.960 -14.689 18.979 1.00 88.12 306 GLY A N 1
ATOM 2285 C CA . GLY A 1 306 ? -16.325 -14.736 17.567 1.00 88.12 306 GLY A CA 1
ATOM 2286 C C . GLY A 1 306 ? -16.276 -13.359 16.894 1.00 88.12 306 GLY A C 1
ATOM 2287 O O . GLY A 1 306 ? -15.667 -12.428 17.416 1.00 88.12 306 GLY A O 1
ATOM 2288 N N . PRO A 1 307 ? -16.914 -13.191 15.717 1.00 90.25 307 PRO A N 1
ATOM 2289 C CA . PRO A 1 307 ? -16.933 -11.905 15.023 1.00 90.25 307 PRO A CA 1
ATOM 2290 C C . PRO A 1 307 ? -17.522 -10.802 15.908 1.00 90.25 307 PRO A C 1
ATOM 2292 O O . PRO A 1 307 ? -18.555 -11.019 16.559 1.00 90.25 307 PRO A O 1
ATOM 2295 N N . ARG A 1 308 ? -16.868 -9.635 15.925 1.00 92.69 308 ARG A N 1
ATOM 2296 C CA . ARG A 1 308 ? -17.294 -8.465 16.701 1.00 92.69 308 ARG A CA 1
ATOM 2297 C C . ARG A 1 308 ? -18.631 -7.944 16.186 1.00 92.69 308 ARG A C 1
ATOM 2299 O O . ARG A 1 308 ? -18.889 -7.926 14.982 1.00 92.69 308 ARG A O 1
ATOM 2306 N N . THR A 1 309 ? -19.496 -7.543 17.108 1.00 92.38 309 THR A N 1
ATOM 2307 C CA . THR A 1 309 ? -20.724 -6.821 16.760 1.00 92.38 309 THR A CA 1
ATOM 2308 C C . THR A 1 309 ? -20.424 -5.337 16.549 1.00 92.38 309 THR A C 1
ATOM 2310 O O . THR A 1 309 ? -19.405 -4.825 17.001 1.00 92.38 309 THR A O 1
ATOM 2313 N N . ILE A 1 310 ? -21.361 -4.623 15.922 1.00 90.69 310 ILE A N 1
ATOM 2314 C CA . ILE A 1 310 ? -21.297 -3.162 15.752 1.00 90.69 310 ILE A CA 1
ATOM 2315 C C . ILE A 1 310 ? -21.073 -2.463 17.096 1.00 90.69 310 ILE A C 1
ATOM 2317 O O . ILE A 1 310 ? -20.242 -1.571 17.211 1.00 90.69 310 ILE A O 1
ATOM 2321 N N . LEU A 1 311 ? -21.806 -2.895 18.126 1.00 92.56 311 LEU A N 1
ATOM 2322 C CA . LEU A 1 311 ? -21.699 -2.317 19.456 1.00 92.56 311 LEU A CA 1
ATOM 2323 C C . LEU A 1 311 ? -20.324 -2.591 20.079 1.00 92.56 311 LEU A C 1
ATOM 2325 O O . LEU A 1 311 ? -19.763 -1.692 20.689 1.00 92.56 311 LEU A O 1
ATOM 2329 N N . GLN A 1 312 ? -19.759 -3.788 19.897 1.00 94.69 312 GLN A N 1
ATOM 2330 C CA . GLN A 1 312 ? -18.414 -4.108 20.388 1.00 94.69 312 GLN A CA 1
ATOM 2331 C C . GLN A 1 312 ? -17.328 -3.270 19.707 1.00 94.69 312 GLN A C 1
ATOM 2333 O O . GLN A 1 312 ? -16.407 -2.830 20.386 1.00 94.69 312 GLN A O 1
ATOM 2338 N N . GLU A 1 313 ? -17.445 -3.004 18.404 1.00 93.31 313 GLU A N 1
ATOM 2339 C CA . GLU A 1 313 ? -16.508 -2.109 17.706 1.00 93.31 313 GLU A CA 1
ATOM 2340 C C . GLU A 1 313 ? -16.585 -0.680 18.266 1.00 93.31 313 GLU A C 1
ATOM 2342 O O . GLU A 1 313 ? -15.562 -0.085 18.587 1.00 93.31 313 GLU A O 1
ATOM 2347 N N . GLU A 1 314 ? -17.791 -0.146 18.487 1.00 93.25 314 GLU A N 1
ATOM 2348 C CA . GLU A 1 314 ? -17.970 1.180 19.106 1.00 93.25 314 GLU A CA 1
ATOM 2349 C C . GLU A 1 314 ? -17.438 1.219 20.549 1.00 93.25 314 GLU A C 1
ATOM 2351 O O . GLU A 1 314 ? -16.868 2.216 20.997 1.00 93.25 314 GLU A O 1
ATOM 2356 N N . MET A 1 315 ? -17.610 0.125 21.296 1.00 95.75 315 MET A N 1
ATOM 2357 C CA . MET A 1 315 ? -17.079 -0.022 22.649 1.00 95.75 315 MET A CA 1
ATOM 2358 C C . MET A 1 315 ? -15.547 0.003 22.652 1.00 95.75 315 MET A C 1
ATOM 2360 O O . MET A 1 315 ? -14.954 0.716 23.461 1.00 95.75 315 MET A O 1
ATOM 2364 N N . LEU A 1 316 ? -14.910 -0.732 21.738 1.00 94.81 316 LEU A N 1
ATOM 2365 C CA . LEU A 1 316 ? -13.455 -0.773 21.577 1.00 94.81 316 LEU A CA 1
ATOM 2366 C C . LEU A 1 316 ? -12.889 0.553 21.053 1.00 94.81 316 LEU A C 1
ATOM 2368 O O . LEU A 1 316 ? -11.804 0.940 21.472 1.00 94.81 316 LEU A O 1
ATOM 2372 N N . ASP A 1 317 ? -13.635 1.303 20.239 1.00 92.75 317 ASP A N 1
ATOM 2373 C CA . ASP A 1 317 ? -13.263 2.663 19.823 1.00 92.75 317 ASP A CA 1
ATOM 2374 C C . ASP A 1 317 ? -13.339 3.672 20.995 1.00 92.75 317 ASP A C 1
ATOM 2376 O O . ASP A 1 317 ? -12.559 4.631 21.065 1.00 92.75 317 ASP A O 1
ATOM 2380 N N . ALA A 1 318 ? -14.264 3.473 21.943 1.00 94.12 318 ALA A N 1
ATOM 2381 C CA . ALA A 1 318 ? -14.445 4.346 23.106 1.00 94.12 318 ALA A CA 1
ATOM 2382 C C . ALA A 1 318 ? -13.503 4.015 24.283 1.00 94.12 318 ALA A C 1
ATOM 2384 O O . ALA A 1 318 ? -13.084 4.921 25.014 1.00 94.12 318 ALA A O 1
ATOM 2385 N N . LEU A 1 319 ? -13.153 2.738 24.463 1.00 95.50 319 LEU A N 1
ATOM 2386 C CA . LEU A 1 319 ? -12.356 2.227 25.583 1.00 95.50 319 LEU A CA 1
ATOM 2387 C C . LEU A 1 319 ? -10.985 2.906 25.759 1.00 95.50 319 LEU A C 1
ATOM 2389 O O . LEU A 1 319 ? -10.692 3.305 26.887 1.00 95.50 319 LEU A O 1
ATOM 2393 N N . PRO A 1 320 ? -10.154 3.120 24.716 1.00 95.75 320 PRO A N 1
ATOM 2394 C CA . PRO A 1 320 ? -8.854 3.775 24.859 1.00 95.75 320 PRO A CA 1
ATOM 2395 C C . PRO A 1 320 ? -8.966 5.162 25.493 1.00 95.75 320 PRO A C 1
ATOM 2397 O O . PRO A 1 320 ? -8.173 5.520 26.364 1.00 95.75 320 PRO A O 1
ATOM 2400 N N . ARG A 1 321 ? -10.007 5.923 25.124 1.00 94.69 321 ARG A N 1
ATOM 2401 C CA . ARG A 1 321 ? -10.268 7.258 25.685 1.00 94.69 321 ARG A CA 1
ATOM 2402 C C . ARG A 1 321 ? -10.661 7.177 27.156 1.00 94.69 321 ARG A C 1
ATOM 2404 O O . ARG A 1 321 ? -10.190 7.990 27.944 1.00 94.69 321 ARG A O 1
ATOM 2411 N N . ALA A 1 322 ? -11.495 6.205 27.525 1.00 95.69 322 ALA A N 1
ATOM 2412 C CA . ALA A 1 322 ? -11.904 5.989 28.912 1.00 95.69 322 ALA A CA 1
ATOM 2413 C C . ALA A 1 322 ? -10.741 5.508 29.795 1.00 95.69 322 ALA A C 1
ATOM 2415 O O . ALA A 1 322 ? -10.607 5.936 30.938 1.00 95.69 322 ALA A O 1
ATOM 2416 N N . LEU A 1 323 ? -9.870 4.657 29.246 1.00 96.44 323 LEU A N 1
ATOM 2417 C CA . LEU A 1 323 ? -8.683 4.134 29.921 1.00 96.44 323 LEU A CA 1
ATOM 2418 C C . LEU A 1 323 ? -7.515 5.139 29.955 1.00 96.44 323 LEU A C 1
ATOM 2420 O O . LEU A 1 323 ? -6.557 4.955 30.709 1.00 96.44 323 LEU A O 1
ATOM 2424 N N . GLY A 1 324 ? -7.572 6.206 29.154 1.00 94.44 324 GLY A N 1
ATOM 2425 C CA . GLY A 1 324 ? -6.475 7.163 29.002 1.00 94.44 324 GLY A CA 1
ATOM 2426 C C . GLY A 1 324 ? -5.242 6.541 28.339 1.00 94.44 324 GLY A C 1
ATOM 2427 O O . GLY A 1 324 ? -4.121 6.799 28.775 1.00 94.44 324 GLY A O 1
ATOM 2428 N N . VAL A 1 325 ? -5.455 5.686 27.336 1.00 92.94 325 VAL A N 1
ATOM 2429 C CA . VAL A 1 325 ? -4.411 5.031 26.536 1.00 92.94 325 VAL A CA 1
ATOM 2430 C C . VAL A 1 325 ? -4.351 5.699 25.161 1.00 92.94 325 VAL A C 1
ATOM 2432 O O . VAL A 1 325 ? -5.361 5.784 24.463 1.00 92.94 325 VAL A O 1
ATOM 2435 N N . GLU A 1 326 ? -3.167 6.162 24.758 1.00 84.62 326 GLU A N 1
ATOM 2436 C CA . GLU A 1 326 ? -2.923 6.666 23.403 1.00 84.62 326 GLU A CA 1
ATOM 2437 C C . GLU A 1 326 ? -2.577 5.500 22.470 1.00 84.62 326 GLU A C 1
ATOM 2439 O O . GLU A 1 326 ? -1.590 4.796 22.681 1.00 84.62 326 GLU A O 1
ATOM 2444 N N . LEU A 1 327 ? -3.387 5.292 21.431 1.00 75.81 327 LEU A N 1
ATOM 2445 C CA . LEU A 1 327 ? -3.091 4.329 20.373 1.00 75.81 327 LEU A CA 1
ATOM 2446 C C . LEU A 1 327 ? -2.245 5.012 19.295 1.00 75.81 327 LEU A C 1
ATOM 2448 O O . LEU A 1 327 ? -2.717 5.928 18.624 1.00 75.81 327 LEU A O 1
ATOM 2452 N N . GLN A 1 328 ? -1.005 4.557 19.115 1.00 71.12 328 GLN A N 1
ATOM 2453 C CA . GLN A 1 328 ? -0.189 4.905 17.952 1.00 71.12 328 GLN A CA 1
ATOM 2454 C C . GLN A 1 328 ? -0.317 3.785 16.918 1.00 71.12 328 GLN A C 1
ATOM 2456 O O . GLN A 1 328 ? 0.106 2.658 17.164 1.00 71.12 328 GLN A O 1
ATOM 2461 N N . LEU A 1 329 ? -0.921 4.083 15.768 1.00 61.53 329 LEU A N 1
ATOM 2462 C CA . LEU A 1 329 ? -0.973 3.151 14.645 1.00 61.53 329 LEU A CA 1
ATOM 2463 C C . LEU A 1 329 ? 0.363 3.223 13.891 1.00 61.53 329 LEU A C 1
ATOM 2465 O O . LEU A 1 329 ? 0.694 4.255 13.305 1.00 61.53 329 LEU A O 1
ATOM 2469 N N . GLU A 1 330 ? 1.143 2.138 13.902 1.00 42.28 330 GLU A N 1
ATOM 2470 C CA . GLU A 1 330 ? 2.351 2.027 13.073 1.00 42.28 330 GLU A CA 1
ATOM 2471 C C . GLU A 1 330 ? 1.959 2.116 11.586 1.00 42.28 330 GLU A C 1
ATOM 2473 O O . GLU A 1 330 ? 1.362 1.198 11.023 1.00 42.28 330 GLU A O 1
ATOM 2478 N N . GLY A 1 331 ? 2.257 3.252 10.950 1.00 49.03 331 GLY A N 1
ATOM 2479 C CA . GLY A 1 331 ? 1.882 3.534 9.560 1.00 49.03 331 GLY A CA 1
ATOM 2480 C C . GLY A 1 331 ? 1.687 5.019 9.239 1.00 49.03 331 GLY A C 1
ATOM 2481 O O . GLY A 1 331 ? 1.710 5.388 8.067 1.00 49.03 331 GLY A O 1
ATOM 2482 N N . GLU A 1 332 ? 1.554 5.875 10.257 1.00 38.62 332 GLU A N 1
ATOM 2483 C CA . GLU A 1 332 ? 1.599 7.338 10.122 1.00 38.62 332 GLU A CA 1
ATOM 2484 C C . GLU A 1 332 ? 3.002 7.880 10.461 1.00 38.62 332 GLU A C 1
ATOM 2486 O O . GLU A 1 332 ? 3.215 8.537 11.479 1.00 38.62 332 GLU A O 1
ATOM 2491 N N . SER A 1 333 ? 3.985 7.579 9.606 1.00 38.53 333 SER A N 1
ATOM 2492 C CA . SER A 1 333 ? 5.317 8.210 9.610 1.00 38.53 333 SER A CA 1
ATOM 2493 C C . SER A 1 333 ? 5.798 8.505 8.196 1.00 38.53 333 SER A C 1
ATOM 2495 O O . SER A 1 333 ? 5.834 7.534 7.403 1.00 38.53 333 SER A O 1
#

Sequence (333 aa):
MGFLKVGDKDADGRQKRIEHSGRYLRASRTGGVSLRAQTRAAGINLTGNTNHGVRVSTRLAKNTQVAFQNGRFVLRGRYGSDAAKINLSKTGVTVSSKTALGSFNWIKPGRSSAKFAGVQLRGHKAATIQMVYLALTAVAGGLRLLARGTVMMVDGLARLTGWGLARIEQARQDRVRLNLGTDEIKRAGAAVLAEQGIDLSAEPRRDLFAGLLFTLTVLGRGDDRFVPRRAGLDDTDSAVAVALIDDLDTVGAQITMWLGADREARAPTAVLGVLFVLAAAWAEKMAPPQRAEALLALDDACLAAGPRTILQEEMLDALPRALGVELQLEGES

Foldseek 3Di:
DDQWQPLVADVLRARDFTWGDDQFWTAHPVPHIKGKDWDDDPQWIWIAIPVFGIKIKHAPDVQWIWMAGPNDTWTWGWDDDQQWIWIQIPVGIWIWHADPQFIATPPARQATWGADPNDIDGGNVNNVVVVVVVVVVVVVVVVVVVVVVVVVVVVVVVVVVVVVVVVVVVVVLVVLAPPDDLVLLQVLQVVLCVVVVDDLLPDDLLLLLLLLLLLQQAVQVLHQADDCQLLVNPPCVDPVNVVSRVSNRVSSVVVCVSQPVDSVPRDLSNSLSNSLVSLLSSLVVDDLVVLVVSLVSSVSSNVSNPDGDSSSVVSSVRNCVSNVHDDDDPPPD

Secondary structure (DSSP, 8-state):
--SS-TT-B-TTS-B---EEE-SSEEEETTTEEEEEEEEEETTEEEEEETTTEEEEEEEEETTEEEEEETTEEEEEEEEE-SSSEEEEETTEEEEEEEETTEEEESS-GGG-EEEETTEEEESHHHHHHHHHHHHHHHHHHHHHHHHHHHHHHHHHHHHHHHHHHHHHHHHHHHHH-----HHHHHHHHHHHHHHHT--TTSS-HHHHHHHHHHHHHTGGGT-SS--TTTTT---TTSHHHHHHHHHHHHHHHHHHHHT-S-TTT--HHHHHHHHHHHHHHHHHTS-HHHHHHHHHHHHHHHHHTSSPPHHHHHHHHHHHHHHT-----TT--